Protein AF-0000000066765714 (afdb_homodimer)

Organism: Zea mays (NCBI:txid4577)

Radius of gyration: 19.09 Å; Cα contacts (8 Å, |Δi|>4): 368; chains: 2; bounding box: 40×57×55 Å

pLDDT: mean 88.54, std 12.43, range [40.69, 97.81]

Foldseek 3Di:
DDLLVLLVVLQVCLLVVLVVLLCCCQVPLPDPVNVVVLPDCVNLVVLVVSLVVLVVVLDDVVLCCLQQVDPVRHGDDVSVVVSCVDSSSVSSVSSVLSSVLSVLLSVLSVVCVVQVFDQNVLSVCSSPPNVVSVVVSVVRVVVVVVVVVVD/DDLLVLLVVLQVCLLVVLVVLLCCCQVPLPDPVNVVVLPDCVNLVVLVVSLVVLVVVLDDVVLCCLQQVDPVRHGDDVSVVVSCVDSSSVSSVSSVLSSVLSVLLSVLSVVCVVQVFDQNVLSVCSSPPNVVSVVVSVVRVVVVVVVVVVD

Sequence (302 aa):
MTTSQIASCAFTVGTVAVLPFYTLMVVAPNADITKRTVESSAPYVALGLLYAYLLYLSWTPDTLRAMFASKYWLPELPGIVRMFASEMTVASAWIHLLAVDLFAARQVYHDGLKNNIETRHSVSLCLLFCPVGILAHVVTKVLAGAAGRSHMTTSQIASCAFTVGTVAVLPFYTLMVVAPNADITKRTVESSAPYVALGLLYAYLLYLSWTPDTLRAMFASKYWLPELPGIVRMFASEMTVASAWIHLLAVDLFAARQVYHDGLKNNIETRHSVSLCLLFCPVGILAHVVTKVLAGAAGRSH

Solvent-accessible surface area (backbone atoms only — not comparable to full-atom values): 15599 Å² total; per-residue (Å²): 125,52,68,66,53,51,23,48,50,51,42,50,52,52,58,58,64,52,45,62,58,52,48,32,50,51,76,36,61,82,37,67,68,34,53,55,57,69,67,49,62,58,67,47,45,54,40,17,51,52,27,50,51,35,44,59,72,42,62,40,82,65,48,60,48,41,43,41,63,40,94,78,62,41,71,44,65,72,40,51,39,58,51,28,69,35,61,39,40,40,28,24,50,49,40,40,48,53,39,41,33,49,53,46,31,49,51,49,45,51,50,16,65,77,66,73,42,92,35,43,70,23,41,56,31,16,74,80,42,36,36,52,10,53,37,47,43,51,52,51,51,54,53,52,51,50,56,54,65,73,100,129,53,69,64,52,49,23,49,48,50,39,52,53,52,57,58,64,51,45,62,59,53,48,31,49,50,75,34,62,82,38,68,68,34,52,54,58,69,67,48,63,58,66,47,45,53,42,18,51,52,27,51,50,35,42,59,72,44,63,38,82,65,47,60,48,42,42,41,62,40,96,79,63,41,71,43,65,73,41,51,39,59,51,29,68,36,62,40,42,40,28,24,50,49,42,39,48,54,41,43,30,50,54,46,31,49,52,49,44,50,49,16,65,75,68,74,41,94,34,42,70,24,41,59,31,15,75,80,41,33,35,51,9,53,37,48,41,52,50,51,51,54,51,53,52,50,56,55,66,74,100

Secondary structure (DSSP, 8-state):
--HHHHHHHHHHHHHHHHHHHHHHHHH-TT-HHHHHHHH--HHHHHHHHHHHHHHHHH--HHHHHHHT-STTS---HHHHHHHTTSHHHHHHHHHHHHHHHHHHHHHHHHHHHHHT---HHHHHHHHHHHHHHHHHHHHHHHHHHHHHH--/--HHHHHHHHHHHHHHHHHHHHHHHHH-TT-HHHHHHHH--HHHHHHHHHHHHHHHHH--HHHHHHHT-STTS---HHHHHHHTTSHHHHHHHHHHHHHHHHHHHHHHHHHHHHHT---HHHHHHHHHHHHHHHHHHHHHHHHHHHHHH--

Structure (mmCIF, N/CA/C/O backbone):
data_AF-0000000066765714-model_v1
#
loop_
_entity.id
_entity.type
_entity.pdbx_description
1 polymer 'Protein MAO HUZI 4, chloroplastic'
#
loop_
_atom_site.group_PDB
_atom_site.id
_atom_site.type_symbol
_atom_site.label_atom_id
_atom_site.label_alt_id
_atom_site.label_comp_id
_atom_site.label_asym_id
_atom_site.label_entity_id
_atom_site.label_seq_id
_atom_site.pdbx_PDB_ins_code
_atom_site.Cartn_x
_atom_site.Cartn_y
_atom_site.Cartn_z
_atom_site.occupancy
_atom_site.B_iso_or_equiv
_atom_site.auth_seq_id
_atom_site.auth_comp_id
_atom_site.auth_asym_id
_atom_site.auth_atom_id
_atom_site.pdbx_PDB_model_num
ATOM 1 N N . MET A 1 1 ? 3.111 -26.141 13.906 1 74.06 1 MET A N 1
ATOM 2 C CA . MET A 1 1 ? 2.252 -25.922 12.742 1 74.06 1 MET A CA 1
ATOM 3 C C . MET A 1 1 ? 3.055 -26.016 11.453 1 74.06 1 MET A C 1
ATOM 5 O O . MET A 1 1 ? 4.223 -25.609 11.414 1 74.06 1 MET A O 1
ATOM 9 N N . THR A 1 2 ? 2.467 -26.547 10.508 1 84.56 2 THR A N 1
ATOM 10 C CA . THR A 1 2 ? 3.102 -26.594 9.203 1 84.56 2 THR A CA 1
ATOM 11 C C . THR A 1 2 ? 3.195 -25.203 8.578 1 84.56 2 THR A C 1
ATOM 13 O O . THR A 1 2 ? 2.527 -24.281 9.031 1 84.56 2 THR A O 1
ATOM 16 N N . THR A 1 3 ? 4.07 -25.078 7.688 1 84.44 3 THR A N 1
ATOM 17 C CA . THR A 1 3 ? 4.238 -23.812 6.992 1 84.44 3 THR A CA 1
ATOM 18 C C . THR A 1 3 ? 2.924 -23.359 6.363 1 84.44 3 THR A C 1
ATOM 20 O O . THR A 1 3 ? 2.6 -22.172 6.375 1 84.44 3 THR A O 1
ATOM 23 N N . SER A 1 4 ? 2.201 -24.328 5.922 1 87.69 4 SER A N 1
ATOM 24 C CA . SER A 1 4 ? 0.921 -24.016 5.293 1 87.69 4 SER A CA 1
ATOM 25 C C . SER A 1 4 ? -0.102 -23.547 6.324 1 87.69 4 SER A C 1
ATOM 27 O O . SER A 1 4 ? -0.913 -22.656 6.043 1 87.69 4 SER A O 1
ATOM 29 N N . GLN A 1 5 ? -0.093 -24.109 7.422 1 91.19 5 GLN A N 1
ATOM 30 C CA . GLN A 1 5 ? -1 -23.703 8.492 1 91.19 5 GLN A CA 1
ATOM 31 C C . GLN A 1 5 ? -0.675 -22.297 8.992 1 91.19 5 GLN A C 1
ATOM 33 O O . GLN A 1 5 ? -1.579 -21.516 9.281 1 91.19 5 GLN A O 1
ATOM 38 N N . ILE A 1 6 ? 0.584 -22.047 9.086 1 93.44 6 ILE A N 1
ATOM 39 C CA . ILE A 1 6 ? 1.022 -20.719 9.492 1 93.44 6 ILE A CA 1
ATOM 40 C C . ILE A 1 6 ? 0.546 -19.688 8.469 1 93.44 6 ILE A C 1
ATOM 42 O O . ILE A 1 6 ? 0.009 -18.641 8.844 1 93.44 6 ILE A O 1
ATOM 46 N N . ALA A 1 7 ? 0.714 -20 7.223 1 95.06 7 ALA A N 1
ATOM 47 C CA . ALA A 1 7 ? 0.297 -19.109 6.145 1 95.06 7 ALA A CA 1
ATOM 48 C C . ALA A 1 7 ? -1.205 -18.844 6.203 1 95.06 7 ALA A C 1
ATOM 50 O O . ALA A 1 7 ? -1.641 -17.703 6.133 1 95.06 7 ALA A O 1
ATOM 51 N N . SER A 1 8 ? -1.963 -19.906 6.34 1 94.5 8 SER A N 1
ATOM 52 C CA . SER A 1 8 ? -3.416 -19.781 6.363 1 94.5 8 SER A CA 1
ATOM 53 C C . SER A 1 8 ? -3.887 -18.984 7.574 1 94.5 8 SER A C 1
ATOM 55 O O . SER A 1 8 ? -4.793 -18.156 7.465 1 94.5 8 SER A O 1
ATOM 57 N N . CYS A 1 9 ? -3.344 -19.219 8.703 1 95.31 9 CYS A N 1
ATOM 58 C CA . CYS A 1 9 ? -3.701 -18.5 9.922 1 95.31 9 CYS A CA 1
ATOM 59 C C . CYS A 1 9 ? -3.359 -17.031 9.797 1 95.31 9 CYS A C 1
ATOM 61 O O . CYS A 1 9 ? -4.188 -16.172 10.102 1 95.31 9 CYS A O 1
ATOM 63 N N . ALA A 1 10 ? -2.148 -16.781 9.375 1 95.81 10 ALA A N 1
ATOM 64 C CA . ALA A 1 10 ? -1.719 -15.398 9.203 1 95.81 10 ALA A CA 1
ATOM 65 C C . ALA A 1 10 ? -2.617 -14.664 8.219 1 95.81 10 ALA A C 1
ATOM 67 O O . ALA A 1 10 ? -2.973 -13.5 8.43 1 95.81 10 ALA A O 1
ATOM 68 N N . PHE A 1 11 ? -2.994 -15.359 7.176 1 95.94 11 PHE A N 1
ATOM 69 C CA . PHE A 1 11 ? -3.873 -14.797 6.156 1 95.94 11 PHE A CA 1
ATOM 70 C C . PHE A 1 11 ? -5.223 -14.414 6.754 1 95.94 11 PHE A C 1
ATOM 72 O O . PHE A 1 11 ? -5.688 -13.289 6.574 1 95.94 11 PHE A O 1
ATOM 79 N N . THR A 1 12 ? -5.793 -15.289 7.445 1 94.44 12 THR A N 1
ATOM 80 C CA . THR A 1 12 ? -7.129 -15.078 8 1 94.44 12 THR A CA 1
ATOM 81 C C . THR A 1 12 ? -7.09 -14.047 9.125 1 94.44 12 THR A C 1
ATOM 83 O O . THR A 1 12 ? -7.898 -13.117 9.141 1 94.44 12 THR A O 1
ATOM 86 N N . VAL A 1 13 ? -6.188 -14.188 10.016 1 95.06 13 VAL A N 1
ATOM 87 C CA . VAL A 1 13 ? -6.074 -13.273 11.148 1 95.06 13 VAL A CA 1
ATOM 88 C C . VAL A 1 13 ? -5.758 -11.859 10.648 1 95.06 13 VAL A C 1
ATOM 90 O O . VAL A 1 13 ? -6.336 -10.883 11.117 1 95.06 13 VAL A O 1
ATOM 93 N N . GLY A 1 14 ? -4.805 -11.758 9.688 1 96 14 GLY A N 1
ATOM 94 C CA . GLY A 1 14 ? -4.496 -10.461 9.109 1 96 14 GLY A CA 1
ATOM 95 C C . GLY A 1 14 ? -5.695 -9.797 8.453 1 96 14 GLY A C 1
ATOM 96 O O . GLY A 1 14 ? -5.922 -8.602 8.641 1 96 14 GLY A O 1
ATOM 97 N N . THR A 1 15 ? -6.48 -10.609 7.734 1 94.94 15 THR A N 1
ATOM 98 C CA . THR A 1 15 ? -7.637 -10.086 7.016 1 94.94 15 THR A CA 1
ATOM 99 C C . THR A 1 15 ? -8.695 -9.57 7.988 1 94.94 15 THR A C 1
ATOM 101 O O . THR A 1 15 ? -9.203 -8.461 7.824 1 94.94 15 THR A O 1
ATOM 104 N N . VAL A 1 16 ? -8.938 -10.289 8.977 1 94.25 16 VAL A N 1
ATOM 105 C CA . VAL A 1 16 ? -9.984 -9.938 9.93 1 94.25 16 VAL A CA 1
ATOM 106 C C . VAL A 1 16 ? -9.516 -8.773 10.805 1 94.25 16 VAL A C 1
ATOM 108 O O . VAL A 1 16 ? -10.312 -7.91 11.172 1 94.25 16 VAL A O 1
ATOM 111 N N . ALA A 1 17 ? -8.258 -8.664 11.094 1 95.06 17 ALA A N 1
ATOM 112 C CA . ALA A 1 17 ? -7.695 -7.695 12.031 1 95.06 17 ALA A CA 1
ATOM 113 C C . ALA A 1 17 ? -7.844 -6.273 11.5 1 95.06 17 ALA A C 1
ATOM 115 O O . ALA A 1 17 ? -7.945 -5.32 12.273 1 95.06 17 ALA A O 1
ATOM 116 N N . VAL A 1 18 ? -7.883 -6.086 10.195 1 95.69 18 VAL A N 1
ATOM 117 C CA . VAL A 1 18 ? -7.879 -4.727 9.656 1 95.69 18 VAL A CA 1
ATOM 118 C C . VAL A 1 18 ? -9.312 -4.215 9.547 1 95.69 18 VAL A C 1
ATOM 120 O O . VAL A 1 18 ? -9.539 -3.01 9.398 1 95.69 18 VAL A O 1
ATOM 123 N N . LEU A 1 19 ? -10.305 -5.066 9.625 1 94.94 19 LEU A N 1
ATOM 124 C CA . LEU A 1 19 ? -11.695 -4.719 9.344 1 94.94 19 LEU A CA 1
ATOM 125 C C . LEU A 1 19 ? -12.227 -3.729 10.383 1 94.94 19 LEU A C 1
ATOM 127 O O . LEU A 1 19 ? -12.938 -2.783 10.031 1 94.94 19 LEU A O 1
ATOM 131 N N . PRO A 1 20 ? -11.914 -3.887 11.664 1 95.12 20 PRO A N 1
ATOM 132 C CA . PRO A 1 20 ? -12.414 -2.922 12.648 1 95.12 20 PRO A CA 1
ATOM 133 C C . PRO A 1 20 ? -11.938 -1.497 12.367 1 95.12 20 PRO A C 1
ATOM 135 O O . PRO A 1 20 ? -12.68 -0.54 12.602 1 95.12 20 PRO A O 1
ATOM 138 N N . PHE A 1 21 ? -10.797 -1.306 11.891 1 95.38 21 PHE A N 1
ATOM 139 C CA . PHE A 1 21 ? -10.266 0.019 11.594 1 95.38 21 PHE A CA 1
ATOM 140 C C . PHE A 1 21 ? -11.016 0.657 10.43 1 95.38 21 PHE A C 1
ATOM 142 O O . PHE A 1 21 ? -11.391 1.831 10.492 1 95.38 21 PHE A O 1
ATOM 149 N N . TYR A 1 22 ? -11.234 -0.123 9.406 1 95.88 22 TYR A N 1
ATOM 150 C CA . TYR A 1 22 ? -12.008 0.375 8.273 1 95.88 22 TYR A CA 1
ATOM 151 C C . TYR A 1 22 ? -13.43 0.712 8.688 1 95.88 22 TYR A C 1
ATOM 153 O O . TYR A 1 22 ? -13.984 1.736 8.281 1 95.88 22 TYR A O 1
ATOM 161 N N . THR A 1 23 ? -13.992 -0.194 9.469 1 95.94 23 THR A N 1
ATOM 162 C CA . THR A 1 23 ? -15.367 0.007 9.906 1 95.94 23 THR A CA 1
ATOM 163 C C . THR A 1 23 ? -15.5 1.307 10.695 1 95.94 23 THR A C 1
ATOM 165 O O . THR A 1 23 ? -16.422 2.088 10.469 1 95.94 23 THR A O 1
ATOM 168 N N . LEU A 1 24 ? -14.602 1.587 11.578 1 95.75 24 LEU A N 1
ATOM 169 C CA . LEU A 1 24 ? -14.625 2.812 12.367 1 95.75 24 LEU A CA 1
ATOM 170 C C . LEU A 1 24 ? -14.477 4.039 11.477 1 95.75 24 LEU A C 1
ATOM 172 O O . LEU A 1 24 ? -15.227 5.008 11.617 1 95.75 24 LEU A O 1
ATOM 176 N N . MET A 1 25 ? -13.578 4 10.523 1 96.06 25 MET A N 1
ATOM 177 C CA . MET A 1 25 ? -13.312 5.145 9.656 1 96.06 25 MET A CA 1
ATOM 178 C C . MET A 1 25 ? -14.508 5.426 8.75 1 96.06 25 MET A C 1
ATOM 180 O O . MET A 1 25 ? -14.781 6.582 8.422 1 96.06 25 MET A O 1
ATOM 184 N N . VAL A 1 26 ? -15.211 4.375 8.383 1 95.19 26 VAL A N 1
ATOM 185 C CA . VAL A 1 26 ? -16.312 4.527 7.426 1 95.19 26 VAL A CA 1
ATOM 186 C C . VAL A 1 26 ? -17.594 4.887 8.172 1 95.19 26 VAL A C 1
ATOM 188 O O . VAL A 1 26 ? -18.328 5.789 7.754 1 95.19 26 VAL A O 1
ATOM 191 N N . VAL A 1 27 ? -17.844 4.25 9.312 1 95.19 27 VAL A N 1
ATOM 192 C CA . VAL A 1 27 ? -19.125 4.379 10 1 95.19 27 VAL A CA 1
ATOM 193 C C . VAL A 1 27 ? -19.109 5.594 10.922 1 95.19 27 VAL A C 1
ATOM 195 O O . VAL A 1 27 ? -20.125 6.273 11.094 1 95.19 27 VAL A O 1
ATOM 198 N N . ALA A 1 28 ? -18 5.855 11.57 1 93.12 28 ALA A N 1
ATOM 199 C CA . ALA A 1 28 ? -17.906 6.941 12.539 1 93.12 28 ALA A CA 1
ATOM 200 C C . ALA A 1 28 ? -16.609 7.727 12.367 1 93.12 28 ALA A C 1
ATOM 202 O O . ALA A 1 28 ? -15.773 7.77 13.273 1 93.12 28 ALA A O 1
ATOM 203 N N . PRO A 1 29 ? -16.5 8.438 11.289 1 90.69 29 PRO A N 1
ATOM 204 C CA . PRO A 1 29 ? -15.25 9.125 10.977 1 90.69 29 PRO A CA 1
ATOM 205 C C . PRO A 1 29 ? -14.922 10.242 11.961 1 90.69 29 PRO A C 1
ATOM 207 O O . PRO A 1 29 ? -13.75 10.578 12.148 1 90.69 29 PRO A O 1
ATOM 210 N N . ASN A 1 30 ? -15.961 10.727 12.664 1 92.25 30 ASN A N 1
ATOM 211 C CA . ASN A 1 30 ? -15.695 11.859 13.539 1 92.25 30 ASN A CA 1
ATOM 212 C C . ASN A 1 30 ? -15.711 11.445 15.008 1 92.25 30 ASN A C 1
ATOM 214 O O . ASN A 1 30 ? -15.555 12.289 15.898 1 92.25 30 ASN A O 1
ATOM 218 N N . ALA A 1 31 ? -15.867 10.258 15.227 1 93.62 31 ALA A N 1
ATOM 219 C CA . ALA A 1 31 ? -15.891 9.766 16.609 1 93.62 31 ALA A CA 1
ATOM 220 C C . ALA A 1 31 ? -14.508 9.836 17.234 1 93.62 31 ALA A C 1
ATOM 222 O O . ALA A 1 31 ? -13.5 9.602 16.562 1 93.62 31 ALA A O 1
ATOM 223 N N . ASP A 1 32 ? -14.445 10.078 18.531 1 94.56 32 ASP A N 1
ATOM 224 C CA . ASP A 1 32 ? -13.188 10.172 19.266 1 94.56 32 ASP A CA 1
ATOM 225 C C . ASP A 1 32 ? -12.438 8.852 19.234 1 94.56 32 ASP A C 1
ATOM 227 O O . ASP A 1 32 ? -11.211 8.828 19.109 1 94.56 32 ASP A O 1
ATOM 231 N N . ILE A 1 33 ? -13.18 7.867 19.359 1 93.5 33 ILE A N 1
ATOM 232 C CA . ILE A 1 33 ? -12.555 6.547 19.359 1 93.5 33 ILE A CA 1
ATOM 233 C C . ILE A 1 33 ? -11.859 6.305 18.016 1 93.5 33 ILE A C 1
ATOM 235 O O . ILE A 1 33 ? -10.789 5.699 17.969 1 93.5 33 ILE A O 1
ATOM 239 N N . THR A 1 34 ? -12.43 6.637 16.875 1 93.81 34 THR A N 1
ATOM 240 C CA . THR A 1 34 ? -11.844 6.488 15.555 1 93.81 34 THR A CA 1
ATOM 241 C C . THR A 1 34 ? -10.547 7.293 15.445 1 93.81 34 THR A C 1
ATOM 243 O O . THR A 1 34 ? -9.516 6.762 15.031 1 93.81 34 THR A O 1
ATOM 246 N N . LYS A 1 35 ? -10.578 8.508 15.898 1 92.69 35 LYS A N 1
ATOM 247 C CA . LYS A 1 35 ? -9.406 9.383 15.844 1 92.69 35 LYS A CA 1
ATOM 248 C C . LYS A 1 35 ? -8.258 8.805 16.672 1 92.69 35 LYS A C 1
ATOM 250 O O . LYS A 1 35 ? -7.113 8.789 16.219 1 92.69 35 LYS A O 1
ATOM 255 N N . ARG A 1 36 ? -8.578 8.312 17.781 1 92.44 36 ARG A N 1
ATOM 256 C CA . ARG A 1 36 ? -7.562 7.738 18.656 1 92.44 36 ARG A CA 1
ATOM 257 C C . ARG A 1 36 ? -6.977 6.465 18.047 1 92.44 36 ARG A C 1
ATOM 259 O O . ARG A 1 36 ? -5.758 6.262 18.078 1 92.44 36 ARG A O 1
ATOM 266 N N . THR A 1 37 ? -7.82 5.68 17.516 1 91 37 THR A N 1
ATOM 267 C CA . THR A 1 37 ? -7.398 4.406 16.953 1 91 37 THR A CA 1
ATOM 268 C 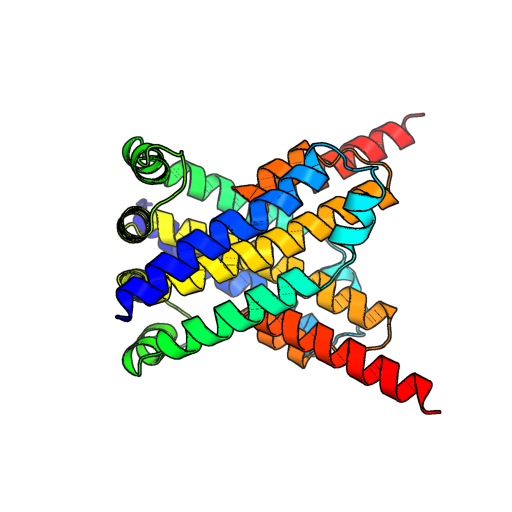C . THR A 1 37 ? -6.547 4.633 15.703 1 91 37 THR A C 1
ATOM 270 O O . THR A 1 37 ? -5.539 3.949 15.5 1 91 37 THR A O 1
ATOM 273 N N . VAL A 1 38 ? -6.938 5.566 14.945 1 90.88 38 VAL A N 1
ATOM 274 C CA . VAL A 1 38 ? -6.258 5.836 13.68 1 90.88 38 VAL A CA 1
ATOM 275 C C . VAL A 1 38 ? -4.926 6.531 13.953 1 90.88 38 VAL A C 1
ATOM 277 O O . VAL A 1 38 ? -3.996 6.434 13.148 1 90.88 38 VAL A O 1
ATOM 280 N N . GLU A 1 39 ? -4.809 7.145 15.086 1 91.06 39 GLU A N 1
ATOM 281 C CA . GLU A 1 39 ? -3.568 7.828 15.445 1 91.06 39 GLU A CA 1
ATOM 282 C C . GLU A 1 39 ? -2.512 6.836 15.922 1 91.06 39 GLU A C 1
ATOM 284 O O . GLU A 1 39 ? -1.313 7.125 15.875 1 91.06 39 GLU A O 1
ATOM 289 N N . SER A 1 40 ? -2.967 5.73 16.297 1 92.5 40 SER A N 1
ATOM 290 C CA . SER A 1 40 ? -2.051 4.73 16.844 1 92.5 40 SER A CA 1
ATOM 291 C C . SER A 1 40 ? -1.229 4.082 15.734 1 92.5 40 SER A C 1
ATOM 293 O O . SER A 1 40 ? -1.744 3.818 14.641 1 92.5 40 SER A O 1
ATOM 295 N N . SER A 1 41 ? 0.061 3.836 15.984 1 93.88 41 SER A N 1
ATOM 296 C CA . SER A 1 41 ? 0.924 3.139 15.039 1 93.88 41 SER A CA 1
ATOM 297 C C . SER A 1 41 ? 0.932 1.636 15.305 1 93.88 41 SER A C 1
ATOM 299 O O . SER A 1 41 ? 1.58 0.877 14.578 1 93.88 41 SER A O 1
ATOM 301 N N . ALA A 1 42 ? 0.174 1.152 16.234 1 92.69 42 ALA A N 1
ATOM 302 C CA . ALA A 1 42 ? 0.194 -0.229 16.703 1 92.69 42 ALA A CA 1
ATOM 303 C C . ALA A 1 42 ? -0.148 -1.201 15.578 1 92.69 42 ALA A C 1
ATOM 305 O O . ALA A 1 42 ? 0.529 -2.217 15.398 1 92.69 42 ALA A O 1
ATOM 306 N N . PRO A 1 43 ? -1.18 -0.89 14.805 1 94.06 43 PRO A N 1
ATOM 307 C CA . PRO A 1 43 ? -1.522 -1.854 13.758 1 94.06 43 PRO A CA 1
ATOM 308 C C . PRO A 1 43 ? -0.408 -2.025 12.727 1 94.06 43 PRO A C 1
ATOM 310 O O . PRO A 1 43 ? -0.18 -3.135 12.234 1 94.06 43 PRO A O 1
ATOM 313 N N . TYR A 1 44 ? 0.327 -1.04 12.406 1 95.25 44 TYR A N 1
ATOM 314 C CA . TYR A 1 44 ? 1.386 -1.087 11.406 1 95.25 44 TYR A CA 1
ATOM 315 C C . TYR A 1 44 ? 2.621 -1.794 11.945 1 95.25 44 TYR A C 1
ATOM 317 O O . TYR A 1 44 ? 3.33 -2.477 11.203 1 95.25 44 TYR A O 1
ATOM 325 N N . VAL A 1 45 ? 2.822 -1.64 13.234 1 94.94 45 VAL A N 1
ATOM 326 C CA . VAL A 1 45 ? 3.912 -2.363 13.883 1 94.94 45 VAL A CA 1
ATOM 327 C C . VAL A 1 45 ? 3.6 -3.857 13.906 1 94.94 45 VAL A C 1
ATOM 329 O O . VAL A 1 45 ? 4.434 -4.68 13.516 1 94.94 45 VAL A O 1
ATOM 332 N N . ALA A 1 46 ? 2.404 -4.152 14.336 1 96.44 46 ALA A N 1
ATOM 333 C CA . ALA A 1 46 ? 1.997 -5.551 14.438 1 96.44 46 ALA A CA 1
ATOM 334 C C . ALA A 1 46 ? 2.006 -6.227 13.07 1 96.44 46 ALA A C 1
ATOM 336 O O . ALA A 1 46 ? 2.58 -7.305 12.906 1 96.44 46 ALA A O 1
ATOM 337 N N . LEU A 1 47 ? 1.393 -5.613 12.109 1 97.25 47 LEU A N 1
ATOM 338 C CA . LEU A 1 47 ? 1.322 -6.168 10.766 1 97.25 47 LEU A CA 1
ATOM 339 C C . LEU A 1 47 ? 2.701 -6.191 10.117 1 97.25 47 LEU A C 1
ATOM 341 O O . LEU A 1 47 ? 3.025 -7.121 9.375 1 97.25 47 LEU A O 1
ATOM 345 N N . GLY A 1 48 ? 3.473 -5.145 10.367 1 97.31 48 GLY A N 1
ATOM 346 C CA . GLY A 1 48 ? 4.836 -5.125 9.859 1 97.31 48 GLY A CA 1
ATOM 347 C C . GLY A 1 48 ? 5.68 -6.273 10.375 1 97.31 48 GLY A C 1
ATOM 348 O O . GLY A 1 48 ? 6.414 -6.906 9.609 1 97.31 48 GLY A O 1
ATOM 349 N N . LEU A 1 49 ? 5.594 -6.559 11.656 1 97.19 49 LEU A N 1
ATOM 350 C CA . LEU A 1 49 ? 6.336 -7.664 12.25 1 97.19 49 LEU A CA 1
ATOM 351 C C . LEU A 1 49 ? 5.863 -9 11.695 1 97.19 49 LEU A C 1
ATOM 353 O O . LEU A 1 49 ? 6.676 -9.883 11.406 1 97.19 49 LEU A O 1
ATOM 357 N N . LEU A 1 50 ? 4.566 -9.125 11.617 1 97.06 50 LEU A N 1
ATOM 358 C CA . LEU A 1 50 ? 4.016 -10.352 11.031 1 97.06 50 LEU A CA 1
ATOM 359 C C . LEU A 1 50 ? 4.508 -10.539 9.602 1 97.06 50 LEU A C 1
ATOM 361 O O . LEU A 1 50 ? 4.902 -11.648 9.227 1 97.06 50 LEU A O 1
ATOM 365 N N . TYR A 1 51 ? 4.457 -9.508 8.805 1 97.25 51 TYR A N 1
ATOM 366 C CA . TYR A 1 51 ? 4.945 -9.547 7.434 1 97.25 51 TYR A CA 1
ATOM 367 C C . TYR A 1 51 ? 6.418 -9.953 7.395 1 97.25 51 TYR A C 1
ATOM 369 O O . TYR A 1 51 ? 6.809 -10.812 6.605 1 97.25 51 TYR A O 1
ATOM 377 N N . ALA A 1 52 ? 7.215 -9.305 8.258 1 96 52 ALA A N 1
ATOM 378 C CA . ALA A 1 52 ? 8.641 -9.617 8.297 1 96 52 ALA A CA 1
ATOM 379 C C . ALA A 1 52 ? 8.875 -11.086 8.625 1 96 52 ALA A C 1
ATOM 381 O O . ALA A 1 52 ? 9.742 -11.734 8.031 1 96 52 ALA A O 1
ATOM 382 N N . TYR A 1 53 ? 8.117 -11.555 9.5 1 95.81 53 TYR A N 1
ATOM 383 C CA . TYR A 1 53 ? 8.219 -12.961 9.891 1 95.81 53 TYR A CA 1
ATOM 384 C C . TYR A 1 53 ? 7.871 -13.875 8.719 1 95.81 53 TYR A C 1
ATOM 386 O O . TYR A 1 53 ? 8.602 -14.82 8.422 1 95.81 53 TYR A O 1
ATOM 394 N N . LEU A 1 54 ? 6.75 -13.633 8.078 1 95.12 54 LEU A N 1
ATOM 395 C CA . LEU A 1 54 ? 6.324 -14.461 6.953 1 95.12 54 LEU A CA 1
ATOM 396 C C . LEU A 1 54 ? 7.312 -14.352 5.797 1 95.12 54 LEU A C 1
ATOM 398 O O . LEU A 1 54 ? 7.566 -15.328 5.098 1 95.12 54 LEU A O 1
ATOM 402 N N . LEU A 1 55 ? 7.777 -13.172 5.609 1 92.12 55 LEU A N 1
ATOM 403 C CA . LEU A 1 55 ? 8.781 -12.953 4.574 1 92.12 55 LEU A CA 1
ATOM 404 C C . LEU A 1 55 ? 10.023 -13.805 4.832 1 92.12 55 LEU A C 1
ATOM 406 O O . LEU A 1 55 ? 10.562 -14.414 3.908 1 92.12 55 LEU A O 1
ATOM 410 N N . TYR A 1 56 ? 10.414 -13.781 6.016 1 90.75 56 TYR A N 1
ATOM 411 C CA . TYR A 1 56 ? 11.555 -14.594 6.402 1 90.75 56 TYR A CA 1
ATOM 412 C C . TYR A 1 56 ? 11.305 -16.062 6.098 1 90.75 56 TYR A C 1
ATOM 414 O O . TYR A 1 56 ? 12.195 -16.766 5.598 1 90.75 56 TYR A O 1
ATOM 422 N N . LEU A 1 57 ? 10.141 -16.562 6.32 1 90.25 57 LEU A N 1
ATOM 423 C CA . LEU A 1 57 ? 9.789 -17.953 6.098 1 90.25 57 LEU A CA 1
ATOM 424 C C . LEU A 1 57 ? 9.664 -18.25 4.609 1 90.25 57 LEU A C 1
ATOM 426 O O . LEU A 1 57 ? 9.766 -19.406 4.191 1 90.25 57 LEU A O 1
ATOM 430 N N . SER A 1 58 ? 9.289 -17.203 3.816 1 85.69 58 SER A N 1
ATOM 431 C CA . SER A 1 58 ? 9.031 -17.391 2.391 1 85.69 58 SER A CA 1
ATOM 432 C C . SER A 1 58 ? 10.336 -17.438 1.595 1 85.69 58 SER A C 1
ATOM 434 O O . SER A 1 58 ? 10.367 -17.969 0.483 1 85.69 58 SER A O 1
ATOM 436 N N . TRP A 1 59 ? 11.383 -16.766 2.051 1 76.75 59 TRP A N 1
ATOM 437 C CA . TRP A 1 59 ? 12.617 -16.641 1.286 1 76.75 59 TRP A CA 1
ATOM 438 C C . TRP A 1 59 ? 13.398 -17.938 1.293 1 76.75 59 TRP A C 1
ATOM 440 O O . TRP A 1 59 ? 13.781 -18.438 2.355 1 76.75 59 TRP A O 1
ATOM 450 N N . THR A 1 60 ? 13.109 -18.531 0.215 1 67.19 60 THR A N 1
ATOM 451 C CA . THR A 1 60 ? 13.961 -19.688 -0.085 1 67.19 60 THR A CA 1
ATOM 452 C C . THR A 1 60 ? 15.031 -19.312 -1.102 1 67.19 60 THR A C 1
ATOM 454 O O . THR A 1 60 ? 14.891 -18.344 -1.835 1 67.19 60 THR A O 1
ATOM 457 N N . PRO A 1 61 ? 16.234 -19.812 -0.925 1 59.84 61 PRO A N 1
ATOM 458 C CA . PRO A 1 61 ? 17.281 -19.516 -1.899 1 59.84 61 PRO A CA 1
ATOM 459 C C . PRO A 1 61 ? 16.766 -19.453 -3.334 1 59.84 61 PRO A C 1
ATOM 461 O O . PRO A 1 61 ? 17.203 -18.625 -4.121 1 59.84 61 PRO A O 1
ATOM 464 N N . ASP A 1 62 ? 15.914 -20.062 -3.664 1 57.91 62 ASP A N 1
ATOM 465 C CA . ASP A 1 62 ? 15.375 -20.141 -5.02 1 57.91 62 ASP A CA 1
ATOM 466 C C . ASP A 1 62 ? 14.5 -18.922 -5.328 1 57.91 62 ASP A C 1
ATOM 468 O O . ASP A 1 62 ? 14.453 -18.469 -6.469 1 57.91 62 ASP A O 1
ATOM 472 N N . THR A 1 63 ? 13.977 -18.344 -4.344 1 58.75 63 THR A N 1
ATOM 473 C CA . THR A 1 63 ? 13.055 -17.234 -4.523 1 58.75 63 THR A CA 1
ATOM 474 C C . THR A 1 63 ? 13.812 -15.961 -4.887 1 58.75 63 THR A C 1
ATOM 476 O O . THR A 1 63 ? 13.391 -15.219 -5.777 1 58.75 63 THR A O 1
ATOM 479 N N . LEU A 1 64 ? 14.867 -15.781 -4.207 1 57.28 64 LEU A N 1
ATOM 480 C CA . LEU A 1 64 ? 15.664 -14.594 -4.48 1 57.28 64 LEU A CA 1
ATOM 481 C C . LEU A 1 64 ? 16.234 -14.633 -5.898 1 57.28 64 LEU A C 1
ATOM 483 O O . LEU A 1 64 ? 16.234 -13.617 -6.598 1 57.28 64 LEU A O 1
ATOM 487 N N . ARG A 1 65 ? 16.594 -15.781 -6.219 1 55.19 65 ARG A N 1
ATOM 488 C CA . ARG A 1 65 ? 17.125 -15.961 -7.562 1 55.19 65 ARG A CA 1
ATOM 489 C C . ARG A 1 65 ? 16.062 -15.75 -8.617 1 55.19 65 ARG A C 1
ATOM 491 O O . ARG A 1 65 ? 16.328 -15.164 -9.672 1 55.19 65 ARG A O 1
ATOM 498 N N . ALA A 1 66 ? 15 -16.141 -8.344 1 56.22 66 ALA A N 1
ATOM 499 C CA . ALA A 1 66 ? 13.891 -16.062 -9.289 1 56.22 66 ALA A CA 1
ATOM 500 C C . ALA A 1 66 ? 13.422 -14.609 -9.461 1 56.22 66 ALA A C 1
ATOM 502 O O . ALA A 1 66 ? 13.062 -14.195 -10.562 1 56.22 66 ALA A O 1
ATOM 503 N N . MET A 1 67 ? 13.469 -13.914 -8.414 1 55.81 67 MET A N 1
ATOM 504 C CA . MET A 1 67 ? 12.992 -12.539 -8.422 1 55.81 67 MET A CA 1
ATOM 505 C C . MET A 1 67 ? 13.922 -11.648 -9.234 1 55.81 67 MET A C 1
ATOM 507 O O . MET A 1 67 ? 13.469 -10.734 -9.93 1 55.81 67 MET A O 1
ATOM 511 N N . PHE A 1 68 ? 15.273 -11.938 -9.188 1 58 68 PHE A N 1
ATOM 512 C CA . PHE A 1 68 ? 16.25 -11.062 -9.836 1 58 68 PHE A CA 1
ATOM 513 C C . PHE A 1 68 ? 17 -11.805 -10.93 1 58 68 PHE A C 1
ATOM 515 O O . PHE A 1 68 ? 18.172 -11.539 -11.172 1 58 68 PHE A O 1
ATOM 522 N N . ALA A 1 69 ? 16.344 -12.664 -11.461 1 52.88 69 ALA A N 1
ATOM 523 C CA . ALA A 1 69 ? 17.016 -13.508 -12.445 1 52.88 69 ALA A CA 1
ATOM 524 C C . ALA A 1 69 ? 17.328 -12.719 -13.711 1 52.88 69 ALA A C 1
ATOM 526 O O . ALA A 1 69 ? 18.188 -13.117 -14.508 1 52.88 69 ALA A O 1
ATOM 527 N N . SER A 1 70 ? 16.719 -11.531 -13.789 1 55.97 70 SER A N 1
ATOM 528 C CA . SER A 1 70 ? 16.953 -10.812 -15.031 1 55.97 70 SER A CA 1
ATOM 529 C C . SER A 1 70 ? 18.281 -10.062 -14.992 1 55.97 70 SER A C 1
ATOM 531 O O . SER A 1 70 ? 18.812 -9.781 -13.914 1 55.97 70 SER A O 1
ATOM 533 N N . LYS A 1 71 ? 18.875 -9.922 -16.156 1 55.84 71 LYS A N 1
ATOM 534 C CA . LYS A 1 71 ? 20.141 -9.234 -16.391 1 55.84 71 LYS A CA 1
ATOM 535 C C . LYS A 1 71 ? 20.141 -7.852 -15.742 1 55.84 71 LYS A C 1
ATOM 537 O O . LYS A 1 71 ? 21.172 -7.387 -15.273 1 55.84 71 LYS A O 1
ATOM 542 N N . TYR A 1 72 ? 19.016 -7.227 -15.609 1 59.28 72 TYR A N 1
ATOM 543 C CA . TYR A 1 72 ? 18.953 -5.855 -15.117 1 59.28 72 TYR A CA 1
ATOM 544 C C . TYR A 1 72 ? 18.484 -5.82 -13.664 1 59.28 72 TYR A C 1
ATOM 546 O O . TYR A 1 72 ? 18.156 -4.754 -13.141 1 59.28 72 TYR A O 1
ATOM 554 N N . TRP A 1 73 ? 18.406 -6.887 -13.094 1 66.88 73 TRP A N 1
ATOM 555 C CA . TRP A 1 73 ? 18.047 -7 -11.68 1 66.88 73 TRP A CA 1
ATOM 556 C C . TRP A 1 73 ? 16.609 -6.527 -11.445 1 66.88 73 TRP A C 1
ATOM 558 O O . TRP A 1 73 ? 16.344 -5.805 -10.484 1 66.88 73 TRP A O 1
ATOM 568 N N . LEU A 1 74 ? 15.898 -6.539 -12.547 1 74.38 74 LEU A N 1
ATOM 569 C CA . LEU A 1 74 ? 14.477 -6.207 -12.438 1 74.38 74 LEU A CA 1
ATOM 570 C C . LEU A 1 74 ? 13.633 -7.473 -12.398 1 74.38 74 LEU A C 1
ATOM 572 O O . LEU A 1 74 ? 13.953 -8.461 -13.062 1 74.38 74 LEU A O 1
ATOM 576 N N . PRO A 1 75 ? 12.641 -7.363 -11.586 1 81.75 75 PRO A N 1
ATOM 577 C CA . PRO A 1 75 ? 11.75 -8.531 -11.57 1 81.75 75 PRO A CA 1
ATOM 578 C C . PRO A 1 75 ? 11.055 -8.766 -12.906 1 81.75 75 PRO A C 1
ATOM 580 O O . PRO A 1 75 ? 10.766 -7.809 -13.633 1 81.75 75 PRO A O 1
ATOM 583 N N . GLU A 1 76 ? 10.852 -10.055 -13.242 1 87.12 76 GLU A N 1
ATOM 584 C CA . GLU A 1 76 ? 10.094 -10.445 -14.43 1 87.12 76 GLU A CA 1
ATOM 585 C C . GLU A 1 76 ? 8.758 -11.078 -14.047 1 87.12 76 GLU A C 1
ATOM 587 O O . GLU A 1 76 ? 8.664 -11.805 -13.055 1 87.12 76 GLU A O 1
ATOM 592 N N . LEU A 1 77 ? 7.812 -10.852 -14.977 1 91.19 77 LEU A N 1
ATOM 593 C CA . LEU A 1 77 ? 6.441 -11.266 -14.695 1 91.19 77 LEU A CA 1
ATOM 594 C C . LEU A 1 77 ? 6.348 -12.773 -14.539 1 91.19 77 LEU A C 1
ATOM 596 O O . LEU A 1 77 ? 5.785 -13.273 -13.555 1 91.19 77 LEU A O 1
ATOM 600 N N . PRO A 1 78 ? 6.941 -13.648 -15.438 1 89 78 PRO A N 1
ATOM 601 C CA . PRO A 1 78 ? 6.832 -15.102 -15.25 1 89 78 PRO A CA 1
ATOM 602 C C . PRO A 1 78 ? 7.469 -15.578 -13.945 1 89 78 PRO A C 1
ATOM 604 O O . PRO A 1 78 ? 6.969 -16.516 -13.328 1 89 78 PRO A O 1
ATOM 607 N N . GLY A 1 79 ? 8.531 -14.953 -13.57 1 87.12 79 GLY A N 1
ATOM 608 C CA . GLY A 1 79 ? 9.164 -15.289 -12.305 1 87.12 79 GLY A CA 1
ATOM 609 C C . GLY A 1 79 ? 8.289 -14.984 -11.102 1 87.12 79 GLY A C 1
ATOM 610 O O . GLY A 1 79 ? 8.227 -15.766 -10.156 1 87.12 79 GLY A O 1
ATOM 611 N N . ILE A 1 80 ? 7.621 -13.852 -11.125 1 90.44 80 ILE A N 1
ATOM 612 C CA . ILE A 1 80 ? 6.738 -13.453 -10.039 1 90.44 80 ILE A CA 1
ATOM 613 C C . ILE A 1 80 ? 5.535 -14.391 -9.969 1 90.44 80 ILE A C 1
ATOM 615 O O . ILE A 1 80 ? 5.098 -14.781 -8.883 1 90.44 80 ILE A O 1
ATOM 619 N N . VAL A 1 81 ? 5.035 -14.758 -11.086 1 91.5 81 VAL A N 1
ATOM 620 C CA . VAL A 1 81 ? 3.91 -15.688 -11.141 1 91.5 81 VAL A CA 1
ATOM 621 C C . VAL A 1 81 ? 4.301 -17 -10.484 1 91.5 81 VAL A C 1
ATOM 623 O O . VAL A 1 81 ? 3.535 -17.562 -9.695 1 91.5 81 VAL A O 1
ATOM 626 N N . ARG A 1 82 ? 5.449 -17.5 -10.75 1 89.31 82 ARG A N 1
ATOM 627 C CA . ARG A 1 82 ? 5.926 -18.75 -10.164 1 89.31 82 ARG A CA 1
ATOM 628 C C . ARG A 1 82 ? 6.07 -18.625 -8.656 1 89.31 82 ARG A C 1
ATOM 630 O O . ARG A 1 82 ? 5.762 -19.562 -7.914 1 89.31 82 ARG A O 1
ATOM 637 N N . MET A 1 83 ? 6.551 -17.469 -8.242 1 88.06 83 MET A N 1
ATOM 638 C CA . MET A 1 83 ? 6.715 -17.234 -6.812 1 88.06 83 MET A CA 1
ATOM 639 C C . MET A 1 83 ? 5.371 -17.297 -6.094 1 88.06 83 MET A C 1
ATOM 641 O O . MET A 1 83 ? 5.289 -17.766 -4.961 1 88.06 83 MET A O 1
ATOM 645 N N . PHE A 1 84 ? 4.355 -16.906 -6.75 1 90.88 84 PHE A N 1
ATOM 646 C CA . PHE A 1 84 ? 3.043 -16.812 -6.125 1 90.88 84 PHE A CA 1
ATOM 647 C C . PHE A 1 84 ? 2.336 -18.156 -6.145 1 90.88 84 PHE A C 1
ATOM 649 O O . PHE A 1 84 ? 1.186 -18.266 -5.715 1 90.88 84 PHE A O 1
ATOM 656 N N . ALA A 1 85 ? 3.047 -19.141 -6.562 1 89.69 85 ALA A N 1
ATOM 657 C CA . ALA A 1 85 ? 2.525 -20.5 -6.441 1 89.69 85 ALA A CA 1
ATOM 658 C C . ALA A 1 85 ? 2.65 -21 -5.008 1 89.69 85 ALA A C 1
ATOM 660 O O . ALA A 1 85 ? 1.973 -21.969 -4.621 1 89.69 85 ALA A O 1
ATOM 661 N N . SER A 1 86 ? 3.465 -20.391 -4.234 1 90.88 86 SER A N 1
ATOM 662 C CA . SER A 1 86 ? 3.666 -20.75 -2.832 1 90.88 86 SER A CA 1
ATOM 663 C C . SER A 1 86 ? 2.648 -20.062 -1.934 1 90.88 86 SER A C 1
ATOM 665 O O . SER A 1 86 ? 2.512 -18.828 -1.972 1 90.88 86 SER A O 1
ATOM 667 N N . GLU A 1 87 ? 2.062 -20.875 -1.08 1 93.31 87 GLU A N 1
ATOM 668 C CA . GLU A 1 87 ? 1.097 -20.312 -0.139 1 93.31 87 GLU A CA 1
ATOM 669 C C . GLU A 1 87 ? 1.757 -19.312 0.802 1 93.31 87 GLU A C 1
ATOM 671 O O . GLU A 1 87 ? 1.148 -18.297 1.172 1 93.31 87 GLU A O 1
ATOM 676 N N . MET A 1 88 ? 2.926 -19.656 1.156 1 93.5 88 MET A N 1
ATOM 677 C CA . MET A 1 88 ? 3.639 -18.766 2.078 1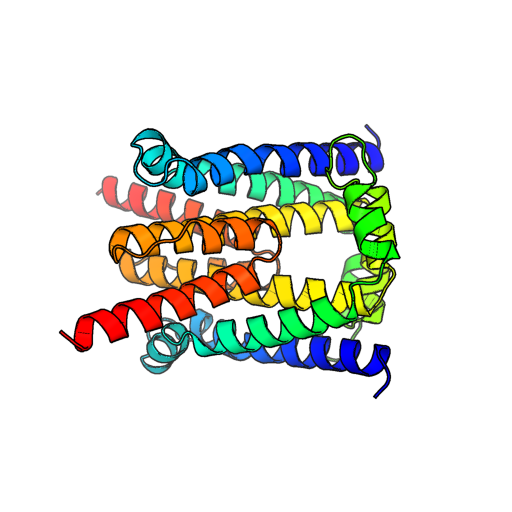 93.5 88 MET A CA 1
ATOM 678 C C . MET A 1 88 ? 3.928 -17.422 1.427 1 93.5 88 MET A C 1
ATOM 680 O O . MET A 1 88 ? 3.781 -16.375 2.062 1 93.5 88 MET A O 1
ATOM 684 N N . THR A 1 89 ? 4.316 -17.406 0.227 1 93.06 89 THR A N 1
ATOM 685 C CA . THR A 1 89 ? 4.59 -16.172 -0.509 1 93.06 89 THR A CA 1
ATOM 686 C C . THR A 1 89 ? 3.316 -15.352 -0.671 1 93.06 89 THR A C 1
ATOM 688 O O . THR A 1 89 ? 3.328 -14.133 -0.455 1 93.06 89 THR A O 1
ATOM 691 N N . VAL A 1 90 ? 2.264 -16.031 -0.959 1 94.12 90 VAL A N 1
ATOM 692 C CA . VAL A 1 90 ? 0.991 -15.336 -1.146 1 94.12 90 VAL A CA 1
ATOM 693 C C . VAL A 1 90 ? 0.524 -14.742 0.181 1 94.12 90 VAL A C 1
ATOM 695 O O . VAL A 1 90 ? 0.061 -13.602 0.23 1 94.12 90 VAL A O 1
ATOM 698 N N . ALA A 1 91 ? 0.673 -15.539 1.206 1 95.75 91 ALA A N 1
ATOM 699 C CA . ALA A 1 91 ? 0.28 -15.031 2.518 1 95.75 91 ALA A CA 1
ATOM 700 C C . ALA A 1 91 ? 1.088 -13.797 2.891 1 95.75 91 ALA A C 1
ATOM 702 O O . ALA A 1 91 ? 0.537 -12.82 3.406 1 95.75 91 ALA A O 1
ATOM 703 N N . SER A 1 92 ? 2.379 -13.836 2.682 1 95.19 92 SER A N 1
ATOM 704 C CA . SER A 1 92 ? 3.229 -12.688 2.969 1 95.19 92 SER A CA 1
ATOM 705 C C . SER A 1 92 ? 2.826 -11.477 2.131 1 95.19 92 SER A C 1
ATOM 707 O O . SER A 1 92 ? 2.76 -10.359 2.639 1 95.19 92 SER A O 1
ATOM 709 N N . ALA A 1 93 ? 2.555 -11.656 0.895 1 94.31 93 ALA A N 1
ATOM 710 C CA . ALA A 1 93 ? 2.121 -10.578 0.009 1 94.31 93 ALA A CA 1
ATOM 711 C C . ALA A 1 93 ? 0.78 -10 0.461 1 94.31 93 ALA A C 1
ATOM 713 O O . ALA A 1 93 ? 0.555 -8.789 0.375 1 94.31 93 ALA A O 1
ATOM 714 N N . TRP A 1 94 ? -0.072 -10.906 0.857 1 95.5 94 TRP A N 1
ATOM 715 C CA . TRP A 1 94 ? -1.386 -10.492 1.342 1 95.5 94 TRP A CA 1
ATOM 716 C C . TRP A 1 94 ? -1.257 -9.602 2.572 1 95.5 94 TRP A C 1
ATOM 718 O O . TRP A 1 94 ? -1.914 -8.562 2.664 1 95.5 94 TRP A O 1
ATOM 728 N N . ILE A 1 95 ? -0.461 -9.945 3.465 1 97.06 95 ILE A N 1
ATOM 729 C CA . ILE A 1 95 ? -0.247 -9.141 4.668 1 97.06 95 ILE A CA 1
ATOM 730 C C . ILE A 1 95 ? 0.399 -7.812 4.293 1 97.06 95 ILE A C 1
ATOM 732 O O . ILE A 1 95 ? 0.074 -6.773 4.871 1 97.06 95 ILE A O 1
ATOM 736 N N . HIS A 1 96 ? 1.354 -7.898 3.393 1 96.81 96 HIS A N 1
ATOM 737 C CA . HIS A 1 96 ? 1.938 -6.672 2.861 1 96.81 96 HIS A CA 1
ATOM 738 C C . HIS A 1 96 ? 0.858 -5.719 2.359 1 96.81 96 HIS A C 1
ATOM 740 O O . HIS A 1 96 ? 0.844 -4.539 2.725 1 96.81 96 HIS A O 1
ATOM 746 N N . LEU A 1 97 ? -0.044 -6.211 1.544 1 96.5 97 LEU A N 1
ATOM 747 C CA . LEU A 1 97 ? -1.125 -5.418 0.97 1 96.5 97 LEU A CA 1
ATOM 748 C C . LEU A 1 97 ? -2.006 -4.828 2.066 1 96.5 97 LEU A C 1
ATOM 750 O O . LEU A 1 97 ? -2.342 -3.641 2.027 1 96.5 97 LEU A O 1
ATOM 754 N N . LEU A 1 98 ? -2.377 -5.656 2.992 1 97 98 LEU A N 1
ATOM 755 C CA . LEU A 1 98 ? -3.268 -5.215 4.059 1 97 98 LEU A CA 1
ATOM 756 C C . LEU A 1 98 ? -2.627 -4.094 4.871 1 97 98 LEU A C 1
ATOM 758 O O . LEU A 1 98 ? -3.285 -3.102 5.191 1 97 98 LEU A O 1
ATOM 762 N N . ALA A 1 99 ? -1.348 -4.27 5.184 1 97.38 99 ALA A N 1
ATOM 763 C CA . ALA A 1 99 ? -0.631 -3.293 6 1 97.38 99 ALA A CA 1
ATOM 764 C C . ALA A 1 99 ? -0.53 -1.948 5.285 1 97.38 99 ALA A C 1
ATOM 766 O O . ALA A 1 99 ? -0.862 -0.908 5.859 1 97.38 99 ALA A O 1
ATOM 767 N N . VAL A 1 100 ? -0.174 -2.016 4.062 1 97.56 100 VAL A N 1
ATOM 768 C CA . VAL A 1 100 ? 0.088 -0.775 3.338 1 97.56 100 VAL A CA 1
ATOM 769 C C . VAL A 1 100 ? -1.232 -0.134 2.916 1 97.56 100 VAL A C 1
ATOM 771 O O . VAL A 1 100 ? -1.354 1.093 2.891 1 97.56 100 VAL A O 1
ATOM 774 N N . ASP A 1 101 ? -2.188 -0.959 2.562 1 97.81 101 ASP A N 1
ATOM 775 C CA . ASP A 1 101 ? -3.504 -0.42 2.232 1 97.81 101 ASP A CA 1
ATOM 776 C C . ASP A 1 101 ? -4.113 0.312 3.426 1 97.81 101 ASP A C 1
ATOM 778 O O . ASP A 1 101 ? -4.703 1.384 3.27 1 97.81 101 ASP A O 1
ATOM 782 N N . LEU A 1 102 ? -4 -0.296 4.543 1 97.38 102 LEU A N 1
ATOM 783 C CA . LEU A 1 102 ? -4.523 0.35 5.742 1 97.38 102 LEU A CA 1
ATOM 784 C C . LEU A 1 102 ? -3.797 1.665 6.008 1 97.38 102 LEU A C 1
ATOM 786 O O . LEU A 1 102 ? -4.422 2.658 6.387 1 97.38 102 LEU A O 1
ATOM 790 N N . PHE A 1 103 ? -2.525 1.66 5.867 1 97.5 103 PHE A N 1
ATOM 791 C CA . PHE A 1 103 ? -1.724 2.865 6.031 1 97.5 103 PHE A CA 1
ATOM 792 C C . PHE A 1 103 ? -2.188 3.959 5.078 1 97.5 103 PHE A C 1
ATOM 794 O O . PHE A 1 103 ? -2.316 5.121 5.469 1 97.5 103 PHE A O 1
ATOM 801 N N . ALA A 1 104 ? -2.434 3.566 3.863 1 96.56 104 ALA A N 1
ATOM 802 C CA . ALA A 1 104 ? -2.918 4.516 2.863 1 96.56 104 ALA A CA 1
ATOM 803 C C . ALA A 1 104 ? -4.309 5.031 3.225 1 96.56 104 ALA A C 1
ATOM 805 O O . ALA A 1 104 ? -4.578 6.23 3.119 1 96.56 104 ALA A O 1
ATOM 806 N N . ALA A 1 105 ? -5.164 4.145 3.607 1 97.25 105 ALA A N 1
ATOM 807 C CA . ALA A 1 105 ? -6.516 4.527 4.004 1 97.25 105 ALA A CA 1
ATOM 808 C C . ALA A 1 105 ? -6.488 5.52 5.164 1 97.25 105 ALA A C 1
ATOM 810 O O . ALA A 1 105 ? -7.285 6.461 5.199 1 97.25 105 ALA A O 1
ATOM 811 N N . ARG A 1 106 ? -5.629 5.254 6.043 1 96.44 106 ARG A N 1
ATOM 812 C CA . ARG A 1 106 ? -5.461 6.172 7.16 1 96.44 106 ARG A CA 1
ATOM 813 C C . ARG A 1 106 ? -5.082 7.566 6.672 1 96.44 106 ARG A C 1
ATOM 815 O O . ARG A 1 106 ? -5.605 8.57 7.168 1 96.44 106 ARG A O 1
ATOM 822 N N . GLN A 1 107 ? -4.145 7.66 5.797 1 94.69 107 GLN A N 1
ATOM 823 C CA . GLN A 1 107 ? -3.717 8.953 5.262 1 94.69 107 GLN A CA 1
ATOM 824 C C . GLN A 1 107 ? -4.863 9.664 4.555 1 94.69 107 GLN A C 1
ATOM 826 O O . GLN A 1 107 ? -5.012 10.883 4.668 1 94.69 107 GLN A O 1
ATOM 831 N N . VAL A 1 108 ? -5.621 8.891 3.789 1 95.5 108 VAL A N 1
ATOM 832 C CA . VAL A 1 108 ? -6.789 9.438 3.109 1 95.5 108 VAL A CA 1
ATOM 833 C C . VAL A 1 108 ? -7.777 9.977 4.141 1 95.5 108 VAL A C 1
ATOM 835 O O . VAL A 1 108 ? -8.305 11.078 3.986 1 95.5 108 VAL A O 1
ATOM 838 N N . TYR A 1 109 ? -7.949 9.211 5.156 1 96.44 109 TYR A N 1
ATOM 839 C CA . TYR A 1 109 ? -8.844 9.586 6.242 1 96.44 109 TYR A CA 1
ATOM 840 C C . TYR A 1 109 ? -8.383 10.891 6.895 1 96.44 109 TYR A C 1
ATOM 842 O O . TYR A 1 109 ? -9.18 11.812 7.074 1 96.44 109 TYR A O 1
ATOM 850 N N . HIS A 1 110 ? -7.113 11 7.211 1 94.38 110 HIS A N 1
ATOM 851 C CA . HIS A 1 110 ? -6.566 12.195 7.848 1 94.38 110 HIS A CA 1
ATOM 852 C C . HIS A 1 110 ? -6.672 13.406 6.926 1 94.38 110 HIS A C 1
ATOM 854 O O . HIS A 1 110 ? -6.965 14.516 7.383 1 94.38 110 HIS A O 1
ATOM 860 N N . ASP A 1 111 ? -6.41 13.164 5.723 1 92.69 111 ASP A N 1
ATOM 861 C CA . ASP A 1 111 ? -6.527 14.25 4.754 1 92.69 111 ASP A CA 1
ATOM 862 C C . ASP A 1 111 ? -7.961 14.758 4.672 1 92.69 111 ASP A C 1
ATOM 864 O O . ASP A 1 111 ? -8.195 15.961 4.543 1 92.69 111 ASP A O 1
ATOM 868 N N . GLY A 1 112 ? -8.852 13.836 4.703 1 92.56 112 GLY A N 1
ATOM 869 C CA . GLY A 1 112 ? -10.258 14.227 4.707 1 92.56 112 GLY A CA 1
ATOM 870 C C . GLY A 1 112 ? -10.641 15.047 5.926 1 92.56 112 GLY A C 1
ATOM 871 O O . GLY A 1 112 ? -11.367 16.031 5.809 1 92.56 112 GLY A O 1
ATOM 872 N N . LEU A 1 113 ? -10.156 14.633 7.047 1 90.81 113 LEU A N 1
ATOM 873 C CA . LEU A 1 113 ? -10.43 15.375 8.273 1 90.81 113 LEU A CA 1
ATOM 874 C C . LEU A 1 113 ? -9.82 16.766 8.211 1 90.81 113 LEU A C 1
ATOM 876 O O . LEU A 1 113 ? -10.477 17.75 8.578 1 90.81 113 LEU A O 1
ATOM 880 N N . LYS 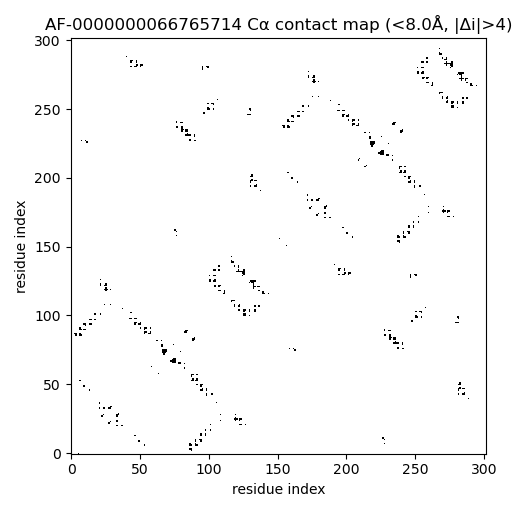A 1 114 ? -8.641 16.859 7.727 1 90.5 114 LYS A N 1
ATOM 881 C CA . LYS A 1 114 ? -7.914 18.109 7.664 1 90.5 114 LYS A CA 1
ATOM 882 C C . LYS A 1 114 ? -8.57 19.078 6.688 1 90.5 114 LYS A C 1
ATOM 884 O O . LYS A 1 114 ? -8.633 20.297 6.941 1 90.5 114 LYS A O 1
ATOM 889 N N . ASN A 1 115 ? -9.125 18.578 5.605 1 92 115 ASN A N 1
ATOM 890 C CA . ASN A 1 115 ? -9.633 19.438 4.539 1 92 115 ASN A CA 1
ATOM 891 C C . ASN A 1 115 ? -11.164 19.438 4.508 1 92 115 ASN A C 1
ATOM 893 O O . ASN A 1 115 ? -11.766 20.031 3.609 1 92 115 ASN A O 1
ATOM 897 N N . ASN A 1 116 ? -11.773 18.75 5.402 1 91.12 116 ASN A N 1
ATOM 898 C CA . ASN A 1 116 ? -13.227 18.641 5.504 1 91.12 116 ASN A CA 1
ATOM 899 C C . ASN A 1 116 ? -13.836 18.062 4.238 1 91.12 116 ASN A C 1
ATOM 901 O O . ASN A 1 116 ? -14.773 18.625 3.674 1 91.12 116 ASN A O 1
ATOM 905 N N . ILE A 1 117 ? -13.234 17.062 3.77 1 91.5 117 ILE A N 1
ATOM 906 C CA . ILE A 1 117 ? -13.68 16.328 2.588 1 91.5 117 ILE A CA 1
ATOM 907 C C . ILE A 1 117 ? -14.203 14.953 2.998 1 91.5 117 ILE A C 1
ATOM 909 O O . ILE A 1 117 ? -13.633 14.305 3.881 1 91.5 117 ILE A O 1
ATOM 913 N N . GLU A 1 118 ? -15.359 14.586 2.404 1 90.19 118 GLU A N 1
ATOM 914 C CA . GLU A 1 118 ? -15.914 13.258 2.658 1 90.19 118 GLU A CA 1
ATOM 915 C C . GLU A 1 118 ? -14.953 12.164 2.199 1 90.19 118 GLU A C 1
ATOM 917 O O . GLU A 1 118 ? -14.414 12.227 1.092 1 90.19 118 GLU A O 1
ATOM 922 N N . THR A 1 119 ? -14.68 11.172 3.049 1 92.75 119 THR A N 1
ATOM 923 C CA . THR A 1 119 ? -13.68 10.164 2.719 1 92.75 119 THR A CA 1
ATOM 924 C C . THR A 1 119 ? -14.273 8.766 2.826 1 92.75 119 THR A C 1
ATOM 926 O O . THR A 1 119 ? -13.586 7.777 2.545 1 92.75 119 THR A O 1
ATOM 929 N N . ARG A 1 120 ? -15.531 8.539 3.193 1 94.38 120 ARG A N 1
ATOM 930 C CA . ARG A 1 120 ? -16.109 7.219 3.434 1 94.38 120 ARG A CA 1
ATOM 931 C C . ARG A 1 120 ? -16.016 6.348 2.186 1 94.38 120 ARG A C 1
ATOM 933 O O . ARG A 1 120 ? -15.633 5.18 2.266 1 94.38 120 ARG A O 1
ATOM 940 N N . HIS A 1 121 ? -16.438 6.914 1.111 1 94.5 121 HIS A N 1
ATOM 941 C CA . HIS A 1 121 ? -16.391 6.137 -0.122 1 94.5 121 HIS A CA 1
ATOM 942 C C . HIS A 1 121 ? -14.961 5.809 -0.528 1 94.5 121 HIS A C 1
ATOM 944 O O . HIS A 1 121 ? -14.688 4.711 -1.015 1 94.5 121 HIS A O 1
ATOM 950 N N . SER A 1 122 ? -13.992 6.766 -0.332 1 96.06 122 SER A N 1
ATOM 951 C CA . SER A 1 122 ? -12.586 6.543 -0.673 1 96.06 122 SER A CA 1
ATOM 952 C C . SER A 1 122 ? -11.961 5.48 0.223 1 96.06 122 SER A C 1
ATOM 954 O O . SER A 1 122 ? -11.258 4.594 -0.258 1 96.06 122 SER A O 1
ATOM 956 N N . VAL A 1 123 ? -12.273 5.535 1.501 1 96.5 123 VAL A N 1
ATOM 957 C CA . VAL A 1 123 ? -11.734 4.574 2.459 1 96.5 123 VAL A CA 1
ATOM 958 C C . VAL A 1 123 ? -12.289 3.182 2.162 1 96.5 123 VAL A C 1
ATOM 960 O O . VAL A 1 123 ? -11.555 2.191 2.219 1 96.5 123 VAL A O 1
ATOM 963 N N . SER A 1 124 ? -13.57 3.105 1.834 1 96 124 SER A N 1
ATOM 964 C CA . SER A 1 124 ? -14.18 1.828 1.471 1 96 124 SER A CA 1
ATOM 965 C C . SER A 1 124 ? -13.5 1.229 0.241 1 96 124 SER A C 1
ATOM 967 O O . SER A 1 124 ? -13.266 0.021 0.186 1 96 124 SER A O 1
ATOM 969 N N . LEU A 1 125 ? -13.211 2.07 -0.644 1 95.56 125 LEU A N 1
ATOM 970 C CA . LEU A 1 125 ? -12.562 1.611 -1.867 1 95.56 125 LEU A CA 1
ATOM 971 C C . LEU A 1 125 ? -11.125 1.193 -1.595 1 95.56 125 LEU A C 1
ATOM 973 O O . LEU A 1 125 ? -10.594 0.312 -2.271 1 95.56 125 LEU A O 1
ATOM 977 N N . CYS A 1 126 ? -10.484 1.789 -0.604 1 94.94 126 CYS A N 1
ATOM 978 C CA . CYS A 1 126 ? -9.117 1.424 -0.244 1 94.94 126 CYS A CA 1
ATOM 979 C C . CYS A 1 126 ? -9.062 0.015 0.333 1 94.94 126 CYS A C 1
ATOM 981 O O . CYS A 1 126 ? -8.039 -0.667 0.222 1 94.94 126 CYS A O 1
ATOM 983 N N . LEU A 1 127 ? -10.148 -0.413 0.911 1 90.88 127 LEU A N 1
ATOM 984 C CA . LEU A 1 127 ? -10.203 -1.749 1.494 1 90.88 127 LEU A CA 1
ATOM 985 C C . LEU A 1 127 ? -10.016 -2.818 0.423 1 90.88 127 LEU A C 1
ATOM 987 O O . LEU A 1 127 ? -9.32 -3.811 0.644 1 90.88 127 LEU A O 1
ATOM 991 N N . LEU A 1 128 ? -10.531 -2.59 -0.774 1 81.19 128 LEU A N 1
ATOM 992 C CA . LEU A 1 128 ? -10.523 -3.619 -1.81 1 81.19 128 LEU A CA 1
ATOM 993 C C . LEU A 1 128 ? -9.555 -3.258 -2.926 1 81.19 128 LEU A C 1
ATOM 995 O O . LEU A 1 128 ? -8.844 -4.125 -3.441 1 81.19 128 LEU A O 1
ATOM 999 N N . PHE A 1 129 ? -9.633 -2.035 -3.338 1 92.69 129 PHE A N 1
ATOM 1000 C CA . PHE A 1 129 ? -8.898 -1.496 -4.477 1 92.69 129 PHE A CA 1
ATOM 1001 C C . PHE A 1 129 ? -8.242 -0.168 -4.117 1 92.69 129 PHE A C 1
ATOM 1003 O O . PHE A 1 129 ? -8.594 0.874 -4.676 1 92.69 129 PHE A O 1
ATOM 1010 N N . CYS A 1 130 ? -7.199 -0.3 -3.393 1 95.94 130 CYS A N 1
ATOM 1011 C CA . CYS A 1 130 ? -6.652 0.867 -2.711 1 95.94 130 CYS A CA 1
ATOM 1012 C C . CYS A 1 130 ? -6.207 1.925 -3.713 1 95.94 130 CYS A C 1
ATOM 1014 O O . CYS A 1 130 ? -6.449 3.117 -3.514 1 95.94 130 CYS A O 1
ATOM 1016 N N . PRO A 1 131 ? -5.594 1.583 -4.77 1 97.38 131 PRO A N 1
ATOM 1017 C CA . PRO A 1 131 ? -5.246 2.629 -5.734 1 97.38 131 PRO A CA 1
ATOM 1018 C C . PRO A 1 131 ? -6.469 3.371 -6.266 1 97.38 131 PRO A C 1
ATOM 1020 O O . PRO A 1 131 ? -6.406 4.582 -6.496 1 97.38 131 PRO A O 1
ATOM 1023 N N . VAL A 1 132 ? -7.508 2.67 -6.453 1 95.88 132 VAL A N 1
ATOM 1024 C CA . VAL A 1 132 ? -8.75 3.299 -6.902 1 95.88 132 VAL A CA 1
ATOM 1025 C C . VAL A 1 132 ? -9.305 4.188 -5.793 1 95.88 132 VAL A C 1
ATOM 1027 O O . VAL A 1 132 ? -9.898 5.234 -6.066 1 95.88 132 VAL A O 1
ATOM 1030 N N . GLY A 1 133 ? -9.18 3.754 -4.578 1 97.25 133 GLY A N 1
ATOM 1031 C CA . GLY A 1 133 ? -9.578 4.586 -3.455 1 97.25 133 GLY A CA 1
ATOM 1032 C C . GLY A 1 133 ? -8.812 5.895 -3.379 1 97.25 133 GLY A C 1
ATOM 1033 O O . GLY A 1 133 ? -9.398 6.949 -3.129 1 97.25 133 GLY A O 1
ATOM 1034 N N . ILE A 1 134 ? -7.547 5.793 -3.588 1 96.62 134 ILE A N 1
ATOM 1035 C CA . ILE A 1 134 ? -6.707 6.984 -3.59 1 96.62 134 ILE A CA 1
ATOM 1036 C C . ILE A 1 134 ? -7.129 7.91 -4.73 1 96.62 134 ILE A C 1
ATOM 1038 O O . ILE A 1 134 ? -7.254 9.125 -4.539 1 96.62 134 ILE A O 1
ATOM 1042 N N . LEU A 1 135 ? -7.355 7.289 -5.848 1 95.5 135 LEU A N 1
ATOM 1043 C CA . LEU A 1 135 ? -7.812 8.055 -7 1 95.5 135 LEU A CA 1
ATOM 1044 C C . LEU A 1 135 ? -9.133 8.758 -6.699 1 95.5 135 LEU A C 1
ATOM 1046 O O . LEU A 1 135 ? -9.297 9.945 -7.008 1 95.5 135 LEU A O 1
ATOM 1050 N N . ALA A 1 136 ? -10.039 8.078 -6.172 1 95.31 136 ALA A N 1
ATOM 1051 C CA . ALA A 1 136 ? -11.336 8.641 -5.805 1 95.31 136 ALA A CA 1
ATOM 1052 C C . ALA A 1 136 ? -11.172 9.812 -4.844 1 95.31 136 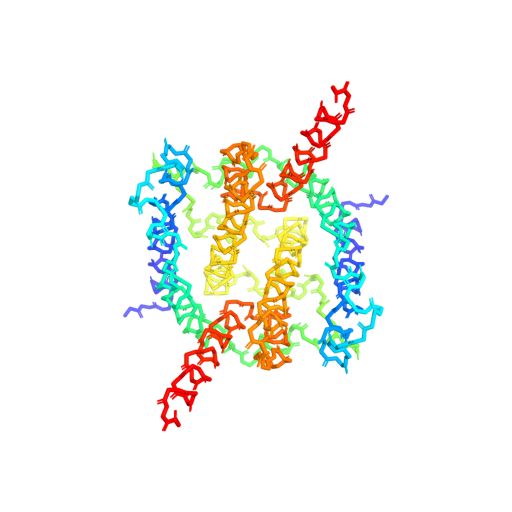ALA A C 1
ATOM 1054 O O . ALA A 1 136 ? -11.867 10.82 -4.957 1 95.31 136 ALA A O 1
ATOM 1055 N N . HIS A 1 137 ? -10.297 9.672 -3.922 1 95.75 137 HIS A N 1
ATOM 1056 C CA 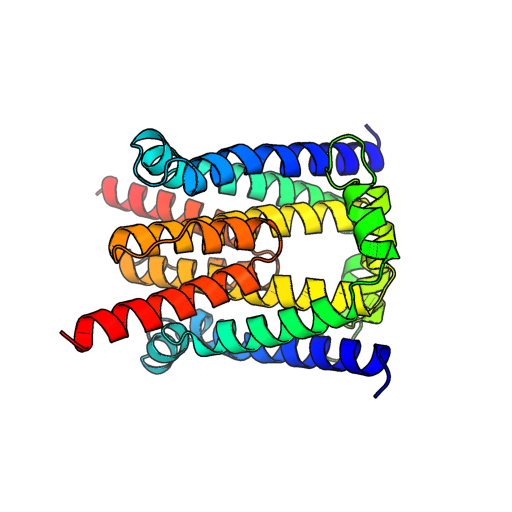. HIS A 1 137 ? -10.047 10.734 -2.957 1 95.75 137 HIS A CA 1
ATOM 1057 C C . HIS A 1 137 ? -9.508 11.984 -3.645 1 95.75 137 HIS A C 1
ATOM 1059 O O . HIS A 1 137 ? -9.938 13.102 -3.342 1 95.75 137 HIS A O 1
ATOM 1065 N N . VAL A 1 138 ? -8.594 11.789 -4.574 1 93.19 138 VAL A N 1
ATOM 1066 C CA . VAL A 1 138 ? -8.016 12.914 -5.312 1 93.19 138 VAL A CA 1
ATOM 1067 C C . VAL A 1 138 ? -9.109 13.633 -6.098 1 93.19 138 VAL A C 1
ATOM 1069 O O . VAL A 1 138 ? -9.188 14.867 -6.082 1 93.19 138 VAL A O 1
ATOM 1072 N N . VAL A 1 139 ? -9.906 12.875 -6.73 1 93.19 139 VAL A N 1
ATOM 1073 C CA . VAL A 1 139 ? -10.992 13.445 -7.52 1 93.19 139 VAL A CA 1
ATOM 1074 C C . VAL A 1 139 ? -11.945 14.211 -6.609 1 93.19 139 VAL A C 1
ATOM 1076 O O . VAL A 1 139 ? -12.352 15.328 -6.926 1 93.19 139 VAL A O 1
ATOM 1079 N N . THR A 1 140 ? -12.297 13.633 -5.508 1 93.56 140 THR A N 1
ATOM 1080 C CA . THR A 1 140 ? -13.188 14.281 -4.551 1 93.56 140 THR A CA 1
ATOM 1081 C C . THR A 1 140 ? -12.586 15.594 -4.047 1 93.56 140 THR A C 1
ATOM 1083 O O . THR A 1 140 ? -13.289 16.594 -3.902 1 93.56 140 THR A O 1
ATOM 1086 N N . LYS A 1 141 ? -11.328 15.547 -3.781 1 92.75 141 LYS A N 1
ATOM 1087 C CA . LYS A 1 141 ? -10.641 16.734 -3.291 1 92.75 141 LYS A CA 1
ATOM 1088 C C . LYS A 1 141 ? -10.641 17.844 -4.34 1 92.75 141 LYS A C 1
ATOM 1090 O O . LYS A 1 141 ? -10.883 19.016 -4.016 1 92.75 141 LYS A O 1
ATOM 1095 N N . VAL A 1 142 ? -10.391 17.5 -5.574 1 89.75 142 VAL A N 1
ATOM 1096 C CA . VAL A 1 142 ? -10.367 18.469 -6.664 1 89.75 142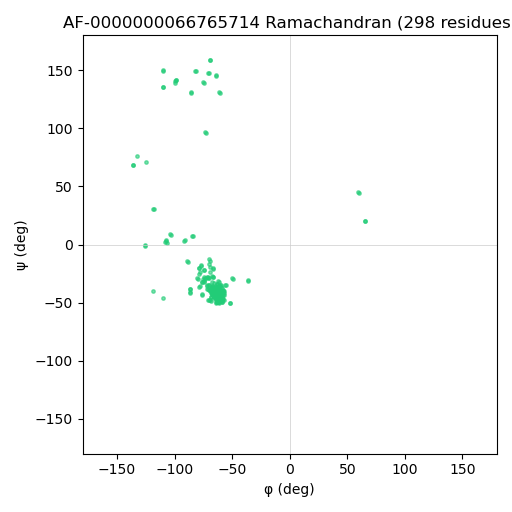 VAL A CA 1
ATOM 1097 C C . VAL A 1 142 ? -11.758 19.062 -6.859 1 89.75 142 VAL A C 1
ATOM 1099 O O . VAL A 1 142 ? -11.906 20.281 -7.016 1 89.75 142 VAL A O 1
ATOM 1102 N N . LEU A 1 143 ? -12.742 18.25 -6.789 1 90.31 143 LEU A N 1
ATOM 1103 C CA . LEU A 1 143 ? -14.117 18.703 -6.977 1 90.31 143 LEU A CA 1
ATOM 1104 C C . LEU A 1 143 ? -14.57 19.578 -5.816 1 90.31 143 LEU A C 1
ATOM 1106 O O . LEU A 1 143 ? -15.289 20.562 -6.016 1 90.31 143 LEU A O 1
ATOM 1110 N N . ALA A 1 144 ? -14.211 19.266 -4.66 1 87.44 144 ALA A N 1
ATOM 1111 C CA . ALA A 1 144 ? -14.555 20.047 -3.477 1 87.44 144 ALA A CA 1
ATOM 1112 C C . ALA A 1 144 ? -13.852 21.391 -3.49 1 87.44 144 ALA A C 1
ATOM 1114 O O . ALA A 1 144 ? -14.414 22.406 -3.043 1 87.44 144 ALA A O 1
ATOM 1115 N N . GLY A 1 145 ? -12.602 21.375 -3.879 1 83.25 145 GLY A N 1
ATOM 1116 C CA . GLY A 1 145 ? -11.898 22.641 -4 1 83.25 145 GLY A CA 1
ATOM 1117 C C . GLY A 1 145 ? -12.469 23.531 -5.09 1 83.25 145 GLY A C 1
ATOM 1118 O O . GLY A 1 145 ? -12.492 24.75 -4.949 1 83.25 145 GLY A O 1
ATOM 1119 N N . ALA A 1 146 ? -12.867 22.984 -6.141 1 75.94 146 ALA A N 1
ATOM 1120 C CA . ALA A 1 146 ? -13.484 23.734 -7.23 1 75.94 146 ALA A CA 1
ATOM 1121 C C . ALA A 1 146 ? -14.82 24.328 -6.801 1 75.94 146 ALA A C 1
ATOM 1123 O O . ALA A 1 146 ? -15.164 25.453 -7.176 1 75.94 146 ALA A O 1
ATOM 1124 N N . ALA A 1 147 ? -15.461 23.578 -6.145 1 72.19 147 ALA A N 1
ATOM 1125 C CA . ALA A 1 147 ? -16.766 24.031 -5.668 1 72.19 147 ALA A CA 1
ATOM 1126 C C . ALA A 1 147 ? -16.609 25.172 -4.668 1 72.19 147 ALA A C 1
ATOM 1128 O O . ALA A 1 147 ? -17.469 26.062 -4.594 1 72.19 147 ALA A O 1
ATOM 1129 N N . GLY A 1 148 ? -15.602 25 -3.932 1 63.12 148 GLY A N 1
ATOM 1130 C CA . GLY A 1 148 ? -15.359 26.078 -2.986 1 63.12 148 GLY A CA 1
ATOM 1131 C C . GLY A 1 148 ? -14.867 27.359 -3.648 1 63.12 148 GLY A C 1
ATOM 1132 O O . GLY A 1 148 ? -15.055 28.453 -3.111 1 63.12 148 GLY A O 1
ATOM 1133 N N . ARG A 1 149 ? -14.188 27.281 -4.793 1 61.72 149 ARG A N 1
ATOM 1134 C CA . ARG A 1 149 ? -13.742 28.469 -5.512 1 61.72 149 ARG A CA 1
ATOM 1135 C C . ARG A 1 149 ? -14.914 29.141 -6.23 1 61.72 149 ARG A C 1
ATOM 1137 O O . ARG A 1 149 ? -14.82 30.297 -6.625 1 61.72 149 ARG A O 1
ATOM 1144 N N . SER A 1 150 ? -15.875 28.391 -6.609 1 52.09 150 SER A N 1
ATOM 1145 C CA . SER A 1 150 ? -17 29 -7.32 1 52.09 150 SER A CA 1
ATOM 1146 C C . SER A 1 150 ? -17.828 29.875 -6.387 1 52.09 150 SER A C 1
ATOM 1148 O O . SER A 1 150 ? -18.703 30.609 -6.844 1 52.09 150 SER A O 1
ATOM 1150 N N . HIS A 1 151 ? -17.734 29.781 -5.117 1 40.72 151 HIS A N 1
ATOM 1151 C CA . HIS A 1 151 ? -18.484 30.766 -4.324 1 40.72 151 HIS A CA 1
ATOM 1152 C C . HIS A 1 151 ? -17.578 31.922 -3.902 1 40.72 151 HIS A C 1
ATOM 1154 O O . HIS A 1 151 ? -16.406 31.719 -3.57 1 40.72 151 HIS A O 1
ATOM 1160 N N . MET B 1 1 ? -2.49 -6.371 -29.016 1 74 1 MET B N 1
ATOM 1161 C CA . MET B 1 1 ? -1.638 -7.098 -28.078 1 74 1 MET B CA 1
ATOM 1162 C C . MET B 1 1 ? -2.439 -8.148 -27.328 1 74 1 MET B C 1
ATOM 1164 O O . MET B 1 1 ? -3.613 -7.934 -27.016 1 74 1 MET B O 1
ATOM 1168 N N . THR B 1 2 ? -1.848 -9.211 -27.109 1 84.5 2 THR B N 1
ATOM 1169 C CA . THR B 1 2 ? -2.48 -10.25 -26.297 1 84.5 2 THR B CA 1
ATOM 1170 C C . THR B 1 2 ? -2.584 -9.82 -24.844 1 84.5 2 THR B C 1
ATOM 1172 O O . THR B 1 2 ? -1.933 -8.859 -24.422 1 84.5 2 THR B O 1
ATOM 1175 N N . THR B 1 3 ? -3.443 -10.422 -24.172 1 84.38 3 THR B N 1
ATOM 1176 C CA . THR B 1 3 ? -3.625 -10.133 -22.75 1 84.38 3 THR B CA 1
ATOM 1177 C C . THR B 1 3 ? -2.312 -10.312 -22 1 84.38 3 THR B C 1
ATOM 1179 O O . THR B 1 3 ? -1.999 -9.531 -21.094 1 84.38 3 THR B O 1
ATOM 1182 N N . SER B 1 4 ? -1.573 -11.258 -22.438 1 87.62 4 SER B N 1
ATOM 1183 C CA . SER B 1 4 ? -0.293 -11.523 -21.797 1 87.62 4 SER B CA 1
ATOM 1184 C C . SER B 1 4 ? 0.718 -10.422 -22.094 1 87.62 4 SER B C 1
ATOM 1186 O O . SER B 1 4 ? 1.521 -10.055 -21.234 1 87.62 4 SER B O 1
ATOM 1188 N N . GLN B 1 5 ? 0.712 -9.945 -23.234 1 91.12 5 GLN B N 1
ATOM 1189 C CA . GLN B 1 5 ? 1.607 -8.859 -23.625 1 91.12 5 GLN B CA 1
ATOM 1190 C C . GLN B 1 5 ? 1.264 -7.574 -22.875 1 91.12 5 GLN B C 1
ATOM 1192 O O . GLN B 1 5 ? 2.156 -6.832 -22.453 1 91.12 5 GLN B O 1
ATOM 1197 N N . ILE B 1 6 ? 0.001 -7.352 -22.75 1 93.31 6 ILE B N 1
ATOM 1198 C CA . ILE B 1 6 ? -0.456 -6.188 -21.984 1 93.31 6 ILE B CA 1
ATOM 1199 C C . ILE B 1 6 ? 0.014 -6.289 -20.547 1 93.31 6 ILE B C 1
ATOM 1201 O O . ILE B 1 6 ? 0.538 -5.324 -19.984 1 93.31 6 ILE B O 1
ATOM 1205 N N . ALA B 1 7 ? -0.141 -7.449 -19.984 1 95 7 ALA B N 1
ATOM 1206 C CA . ALA B 1 7 ? 0.271 -7.691 -18.609 1 95 7 ALA B CA 1
ATOM 1207 C C . ALA B 1 7 ? 1.768 -7.457 -18.422 1 95 7 ALA B C 1
ATOM 1209 O O . ALA B 1 7 ? 2.189 -6.758 -17.5 1 95 7 ALA B O 1
ATOM 1210 N N . SER B 1 8 ? 2.537 -8.031 -19.312 1 94.44 8 SER B N 1
ATOM 1211 C CA . SER B 1 8 ? 3.99 -7.914 -19.234 1 94.44 8 SER B CA 1
ATOM 1212 C C . SER B 1 8 ? 4.445 -6.469 -19.406 1 94.44 8 SER B C 1
ATOM 1214 O O . SER B 1 8 ? 5.34 -6.004 -18.703 1 94.44 8 SER B O 1
ATOM 1216 N N . CYS B 1 9 ? 3.9 -5.773 -20.328 1 95.19 9 CYS B N 1
ATOM 1217 C CA . CYS B 1 9 ? 4.242 -4.375 -20.562 1 95.19 9 CYS B CA 1
ATOM 1218 C C . CYS B 1 9 ? 3.881 -3.512 -19.359 1 95.19 9 CYS B C 1
ATOM 1220 O O . CYS B 1 9 ? 4.695 -2.709 -18.891 1 95.19 9 CYS B O 1
ATOM 1222 N N . ALA B 1 10 ? 2.672 -3.691 -18.922 1 95.75 10 ALA B N 1
ATOM 1223 C CA . ALA B 1 10 ? 2.225 -2.93 -17.75 1 95.75 10 ALA B CA 1
ATOM 1224 C C . ALA B 1 10 ? 3.117 -3.193 -16.547 1 95.75 10 ALA B C 1
ATOM 1226 O O . ALA B 1 10 ? 3.457 -2.271 -15.805 1 95.75 10 ALA B O 1
ATOM 1227 N N . PHE B 1 11 ? 3.504 -4.43 -16.391 1 95.94 11 PHE B N 1
ATOM 1228 C CA . PHE B 1 11 ? 4.379 -4.828 -15.297 1 95.94 11 PHE B CA 1
ATOM 1229 C C . PHE B 1 11 ? 5.719 -4.109 -15.383 1 95.94 11 PHE B C 1
ATOM 1231 O O . PHE B 1 11 ? 6.172 -3.506 -14.406 1 95.94 11 PHE B O 1
ATOM 1238 N N . THR B 1 12 ? 6.305 -4.141 -16.5 1 94.5 12 THR B N 1
ATOM 1239 C CA . THR B 1 12 ? 7.633 -3.566 -16.688 1 94.5 12 THR B CA 1
ATOM 1240 C C . THR B 1 12 ? 7.574 -2.043 -16.625 1 94.5 12 THR B C 1
ATOM 1242 O O . THR B 1 12 ? 8.375 -1.415 -15.93 1 94.5 12 THR B O 1
ATOM 1245 N N . VAL B 1 13 ? 6.664 -1.459 -17.312 1 95.06 13 VAL B N 1
ATOM 1246 C CA . VAL B 1 13 ? 6.531 -0.007 -17.359 1 95.06 13 VAL B CA 1
ATOM 1247 C C . VAL B 1 13 ? 6.199 0.521 -15.961 1 95.06 13 VAL B C 1
ATOM 1249 O O . VAL B 1 13 ? 6.766 1.524 -15.523 1 95.06 13 VAL B O 1
ATOM 1252 N N . GLY B 1 14 ? 5.254 -0.152 -15.266 1 95.88 14 GLY B N 1
ATOM 1253 C CA . GLY B 1 14 ? 4.934 0.241 -13.906 1 95.88 14 GLY B CA 1
ATOM 1254 C C . GLY B 1 14 ? 6.129 0.189 -12.969 1 95.88 14 GLY B C 1
ATOM 1255 O O . GLY B 1 14 ? 6.344 1.108 -12.18 1 95.88 14 GLY B O 1
ATOM 1256 N N . THR B 1 15 ? 6.918 -0.873 -13.109 1 94.81 15 THR B N 1
ATOM 1257 C CA . THR B 1 15 ? 8.078 -1.071 -12.234 1 94.81 15 THR B CA 1
ATOM 1258 C C . THR B 1 15 ? 9.117 0.016 -12.469 1 94.81 15 THR B C 1
ATOM 1260 O O . THR B 1 15 ? 9.625 0.617 -11.516 1 94.81 15 THR B O 1
ATOM 1263 N N . VAL B 1 16 ? 9.367 0.309 -13.656 1 94.19 16 VAL B N 1
ATOM 1264 C CA . VAL B 1 16 ? 10.406 1.275 -14 1 94.19 16 VAL B CA 1
ATOM 1265 C C . VAL B 1 16 ? 9.922 2.689 -13.695 1 94.19 16 VAL B C 1
ATOM 1267 O O . VAL B 1 16 ? 10.703 3.545 -13.273 1 94.19 16 VAL B O 1
ATOM 1270 N N . ALA B 1 17 ? 8.648 2.961 -13.812 1 95 17 ALA B N 1
ATOM 1271 C CA . ALA B 1 17 ? 8.07 4.297 -13.68 1 95 17 ALA B CA 1
ATOM 1272 C C . ALA B 1 17 ? 8.203 4.816 -12.258 1 95 17 ALA B C 1
ATOM 1274 O O . ALA B 1 17 ? 8.281 6.027 -12.031 1 95 17 ALA B O 1
ATOM 1275 N N . VAL B 1 18 ? 8.25 3.947 -11.258 1 95.5 18 VAL B N 1
ATOM 1276 C CA . VAL B 1 18 ? 8.234 4.422 -9.883 1 95.5 18 VAL B CA 1
ATOM 1277 C C . VAL B 1 18 ? 9.656 4.684 -9.406 1 95.5 18 VAL B C 1
ATOM 1279 O O . VAL B 1 18 ? 9.867 5.355 -8.391 1 95.5 18 VAL B O 1
ATOM 1282 N N . LEU B 1 19 ? 10.656 4.207 -10.102 1 94.81 19 LEU B N 1
ATOM 1283 C CA . LEU B 1 19 ? 12.047 4.234 -9.641 1 94.81 19 LEU B CA 1
ATOM 1284 C C . LEU B 1 19 ? 12.555 5.668 -9.555 1 94.81 19 LEU B C 1
ATOM 1286 O O . LEU B 1 19 ? 13.258 6.023 -8.602 1 94.81 19 LEU B O 1
ATOM 1290 N N . PRO B 1 20 ? 12.242 6.543 -10.5 1 95.06 20 PRO B N 1
ATOM 1291 C CA . PRO B 1 20 ? 12.727 7.922 -10.398 1 95.06 20 PRO B CA 1
ATOM 1292 C C . PRO B 1 20 ? 12.234 8.625 -9.141 1 95.06 20 PRO B C 1
ATOM 1294 O O . PRO B 1 20 ? 12.961 9.438 -8.555 1 95.06 20 PRO B O 1
ATOM 1297 N N . PHE B 1 21 ? 11.086 8.367 -8.695 1 95.31 21 PHE B N 1
ATOM 1298 C CA . PHE B 1 21 ? 10.539 8.992 -7.492 1 95.31 21 PHE B CA 1
ATOM 1299 C C . PHE B 1 21 ? 11.289 8.531 -6.25 1 95.31 21 PHE B C 1
ATOM 1301 O O . PHE B 1 21 ? 11.641 9.344 -5.395 1 95.31 21 PHE B O 1
ATOM 1308 N N . TYR B 1 22 ? 11.516 7.246 -6.172 1 95.75 22 TYR B N 1
ATOM 1309 C CA . TYR B 1 22 ? 12.289 6.715 -5.055 1 95.75 22 TYR B CA 1
ATOM 1310 C C . TYR B 1 22 ? 13.711 7.27 -5.059 1 95.75 22 TYR B C 1
ATOM 1312 O O . TYR B 1 22 ? 14.242 7.625 -4.008 1 95.75 22 TYR B O 1
ATOM 1320 N N . THR B 1 23 ? 14.281 7.281 -6.258 1 95.81 23 THR B N 1
ATOM 1321 C CA . THR B 1 23 ? 15.648 7.766 -6.387 1 95.81 23 THR B CA 1
ATOM 1322 C C . THR B 1 23 ? 15.758 9.211 -5.91 1 95.81 23 THR B C 1
ATOM 1324 O O . THR B 1 23 ? 16.672 9.555 -5.16 1 95.81 23 THR B O 1
ATOM 1327 N N . LEU B 1 24 ? 14.859 10.047 -6.266 1 95.69 24 LEU B N 1
ATOM 1328 C CA . LEU B 1 24 ? 14.859 11.445 -5.844 1 95.69 24 LEU B CA 1
ATOM 1329 C C . LEU B 1 24 ? 14.711 11.555 -4.332 1 95.69 24 LEU B C 1
ATOM 1331 O O . LEU B 1 24 ? 15.445 12.297 -3.682 1 95.69 24 LEU B O 1
ATOM 1335 N N . MET B 1 25 ? 13.805 10.805 -3.754 1 96 25 MET B N 1
ATOM 1336 C CA . MET B 1 25 ? 13.531 10.875 -2.32 1 96 25 MET B CA 1
ATOM 1337 C C . MET B 1 25 ? 14.734 10.391 -1.516 1 96 25 MET B C 1
ATOM 1339 O O . MET B 1 25 ? 15 10.898 -0.423 1 96 25 MET B O 1
ATOM 1343 N N . VAL B 1 26 ? 15.453 9.43 -2.072 1 95.06 26 VAL B N 1
ATOM 1344 C CA . VAL B 1 26 ? 16.547 8.82 -1.333 1 95.06 26 VAL B CA 1
ATOM 1345 C C . VAL B 1 26 ? 17.828 9.633 -1.533 1 95.06 26 VAL B C 1
ATOM 1347 O O . VAL B 1 26 ? 18.547 9.914 -0.574 1 95.06 26 VAL B O 1
ATOM 1350 N N . VAL B 1 27 ? 18.094 10.109 -2.754 1 95.06 27 VAL B N 1
ATOM 1351 C CA . VAL B 1 27 ? 19.359 10.727 -3.094 1 95.06 27 VAL B CA 1
ATOM 1352 C C . VAL B 1 27 ? 19.312 12.219 -2.76 1 95.06 27 VAL B C 1
ATOM 1354 O O . VAL B 1 27 ? 20.328 12.805 -2.352 1 95.06 27 VAL B O 1
ATOM 1357 N N . ALA B 1 28 ? 18.188 12.859 -2.988 1 93.06 28 ALA B N 1
ATOM 1358 C CA . ALA B 1 28 ? 18.078 14.305 -2.783 1 93.06 28 ALA B CA 1
ATOM 1359 C C . ALA B 1 28 ? 16.781 14.664 -2.076 1 93.06 28 ALA B C 1
ATOM 1361 O O . ALA B 1 28 ? 15.938 15.375 -2.633 1 93.06 28 ALA B O 1
ATOM 1362 N N . PRO B 1 29 ? 16.672 14.297 -0.839 1 90.56 29 PRO B N 1
ATOM 1363 C CA . PRO B 1 29 ? 15.406 14.484 -0.119 1 90.56 29 PRO B CA 1
ATOM 1364 C C . PRO B 1 29 ? 15.062 15.961 0.089 1 90.56 29 PRO B C 1
ATOM 1366 O O . PRO B 1 29 ? 13.883 16.312 0.226 1 90.56 29 PRO B O 1
ATOM 1369 N N . ASN B 1 30 ? 16.078 16.828 0.004 1 92.19 30 ASN B N 1
ATOM 1370 C CA . ASN B 1 30 ? 15.797 18.219 0.301 1 92.19 30 ASN B CA 1
ATOM 1371 C C . ASN B 1 30 ? 15.805 19.078 -0.964 1 92.19 30 ASN B C 1
ATOM 1373 O O . ASN B 1 30 ? 15.641 20.297 -0.896 1 92.19 30 ASN B O 1
ATOM 1377 N N . ALA B 1 31 ? 15.984 18.469 -2.014 1 93.56 31 ALA B N 1
ATOM 1378 C CA . ALA B 1 31 ? 16 19.203 -3.273 1 93.56 31 ALA B CA 1
ATOM 1379 C C . ALA B 1 31 ? 14.617 19.719 -3.639 1 93.56 31 ALA B C 1
ATOM 1381 O O . ALA B 1 31 ? 13.617 19.031 -3.389 1 93.56 31 ALA B O 1
ATOM 1382 N N . ASP B 1 32 ? 14.547 20.844 -4.285 1 94.44 32 ASP B N 1
ATOM 1383 C CA . ASP B 1 32 ? 13.281 21.453 -4.691 1 94.44 32 ASP B CA 1
ATOM 1384 C C . ASP B 1 32 ? 12.547 20.562 -5.695 1 94.44 32 ASP B C 1
ATOM 1386 O O . ASP B 1 32 ? 11.32 20.438 -5.637 1 94.44 32 ASP B O 1
ATOM 1390 N N . ILE B 1 33 ? 13.305 20.031 -6.52 1 93.31 33 ILE B N 1
ATOM 1391 C CA . ILE B 1 33 ? 12.703 19.172 -7.531 1 93.31 33 ILE B CA 1
ATOM 1392 C C . ILE B 1 33 ? 12.023 17.984 -6.859 1 93.31 33 ILE B C 1
ATOM 1394 O O . ILE B 1 33 ? 10.961 17.547 -7.301 1 93.31 33 ILE B O 1
ATOM 1398 N N . THR B 1 34 ? 12.594 17.344 -5.871 1 93.69 34 THR B N 1
ATOM 1399 C CA . THR B 1 34 ? 12.016 16.234 -5.129 1 93.69 34 THR B CA 1
ATOM 1400 C C . THR B 1 34 ? 10.711 16.641 -4.457 1 93.69 34 THR B C 1
ATOM 1402 O O . THR B 1 34 ? 9.688 15.969 -4.602 1 93.69 34 THR B O 1
ATOM 1405 N N . LYS B 1 35 ? 10.719 17.781 -3.82 1 92.56 35 LYS B N 1
ATOM 1406 C CA . LYS B 1 35 ? 9.531 18.281 -3.129 1 92.56 35 LYS B CA 1
ATOM 1407 C C . LYS B 1 35 ? 8.391 18.516 -4.105 1 92.56 35 LYS B C 1
ATOM 1409 O O . LYS B 1 35 ? 7.246 18.141 -3.838 1 92.56 35 LYS B O 1
ATOM 1414 N N . ARG B 1 36 ? 8.719 19.062 -5.203 1 92.25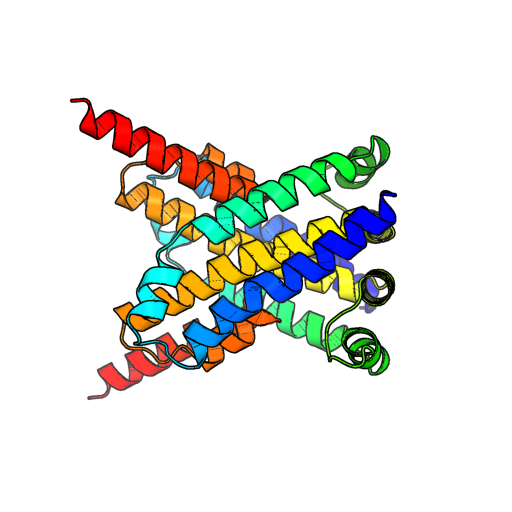 36 ARG B N 1
ATOM 1415 C CA . ARG B 1 36 ? 7.703 19.344 -6.211 1 92.25 36 ARG B CA 1
ATOM 1416 C C . ARG B 1 36 ? 7.141 18.062 -6.801 1 92.25 36 ARG B C 1
ATOM 1418 O O . ARG B 1 36 ? 5.926 17.922 -6.98 1 92.25 36 ARG B O 1
ATOM 1425 N N . THR B 1 37 ? 7.996 17.141 -7.043 1 90.94 37 THR B N 1
ATOM 1426 C CA . THR B 1 37 ? 7.598 15.883 -7.648 1 90.94 37 THR B CA 1
ATOM 1427 C C . THR B 1 37 ? 6.75 15.062 -6.68 1 90.94 37 THR B C 1
ATOM 1429 O O . THR B 1 37 ? 5.754 14.453 -7.082 1 90.94 37 THR B O 1
ATOM 1432 N N . VAL B 1 38 ? 7.137 15.094 -5.477 1 90.81 38 VAL B N 1
ATOM 1433 C CA . VAL B 1 38 ? 6.457 14.297 -4.457 1 90.81 38 VAL B CA 1
ATOM 1434 C C . VAL B 1 38 ? 5.113 14.938 -4.117 1 90.81 38 VAL B C 1
ATOM 1436 O O . VAL B 1 38 ? 4.184 14.25 -3.684 1 90.81 38 VAL B O 1
ATOM 1439 N N . GLU B 1 39 ? 4.969 16.203 -4.383 1 90.94 39 GLU B N 1
ATOM 1440 C CA . GLU B 1 39 ? 3.721 16.906 -4.105 1 90.94 39 GLU B CA 1
ATOM 1441 C C . GLU B 1 39 ? 2.674 16.609 -5.18 1 90.94 39 GLU B C 1
ATOM 1443 O O . GLU B 1 39 ? 1.474 16.75 -4.938 1 90.94 39 GLU B O 1
ATOM 1448 N N . SER B 1 40 ? 3.148 16.188 -6.266 1 92.31 40 SER B N 1
ATOM 1449 C CA . SER B 1 40 ? 2.244 15.93 -7.383 1 92.31 40 SER B CA 1
ATOM 1450 C C . SER B 1 40 ? 1.434 14.656 -7.164 1 92.31 40 SER B C 1
ATOM 1452 O O . SER B 1 40 ? 1.955 13.664 -6.648 1 92.31 40 SER B O 1
ATOM 1454 N N . SER B 1 41 ? 0.147 14.688 -7.512 1 93.81 41 SER B N 1
ATOM 1455 C CA . SER B 1 41 ? -0.705 13.508 -7.434 1 93.81 41 SER B CA 1
ATOM 1456 C C . SER B 1 41 ? -0.699 12.734 -8.742 1 93.81 41 SER B C 1
ATOM 1458 O O . SER B 1 41 ? -1.324 11.672 -8.852 1 93.81 41 SER B O 1
ATOM 1460 N N . ALA B 1 42 ? 0.074 13.117 -9.711 1 92.62 42 ALA B N 1
ATOM 1461 C CA . ALA B 1 42 ? 0.066 12.586 -11.07 1 92.62 42 ALA B CA 1
ATOM 1462 C C . ALA B 1 42 ? 0.424 11.102 -11.078 1 92.62 42 ALA B C 1
ATOM 1464 O O . ALA B 1 42 ? -0.241 10.297 -11.734 1 92.62 42 ALA B O 1
ATOM 1465 N N . PRO B 1 43 ? 1.452 10.727 -10.336 1 94 43 PRO B N 1
ATOM 1466 C CA . PRO B 1 43 ? 1.81 9.305 -10.383 1 94 43 PRO B CA 1
ATOM 1467 C C . PRO B 1 43 ? 0.701 8.398 -9.852 1 94 43 PRO B C 1
ATOM 1469 O O . PRO B 1 43 ? 0.486 7.309 -10.383 1 94 43 PRO B O 1
ATOM 1472 N N . TYR B 1 44 ? -0.043 8.789 -8.906 1 95.12 44 TYR B N 1
ATOM 1473 C CA . TYR B 1 44 ? -1.098 7.984 -8.297 1 95.12 44 TYR B CA 1
ATOM 1474 C C . TYR B 1 44 ? -2.326 7.926 -9.195 1 95.12 44 TYR B C 1
ATOM 1476 O O . TYR B 1 44 ? -3.023 6.91 -9.242 1 95.12 44 TYR B O 1
ATOM 1484 N N . VAL B 1 45 ? -2.537 9.008 -9.922 1 94.94 45 VAL B N 1
ATOM 1485 C CA . VAL B 1 45 ? -3.619 9.016 -10.898 1 94.94 45 VAL B CA 1
ATOM 1486 C C . VAL B 1 45 ? -3.287 8.07 -12.047 1 94.94 45 VAL B C 1
ATOM 1488 O O . VAL B 1 45 ? -4.105 7.23 -12.422 1 94.94 45 VAL B O 1
ATOM 1491 N N . ALA B 1 46 ? -2.092 8.211 -12.539 1 96.44 46 ALA B N 1
ATOM 1492 C CA . ALA B 1 46 ? -1.668 7.387 -13.672 1 96.44 46 ALA B CA 1
ATOM 1493 C C . ALA B 1 46 ? -1.66 5.906 -13.297 1 96.44 46 ALA B C 1
ATOM 1495 O O . ALA B 1 46 ? -2.219 5.074 -14.016 1 96.44 46 ALA B O 1
ATOM 1496 N N . LEU B 1 47 ? -1.047 5.59 -12.203 1 97.25 47 LEU B N 1
ATOM 1497 C CA . LEU B 1 47 ? -0.963 4.207 -11.758 1 97.25 47 LEU B CA 1
ATOM 1498 C C . LEU B 1 47 ? -2.338 3.678 -11.359 1 97.25 47 LEU B C 1
ATOM 1500 O O . LEU B 1 47 ? -2.646 2.506 -11.586 1 97.25 47 LEU B O 1
ATOM 1504 N N . GLY B 1 48 ? -3.127 4.539 -10.734 1 97.25 48 GLY B N 1
ATOM 1505 C CA . GLY B 1 48 ? -4.488 4.145 -10.398 1 97.25 48 GLY B CA 1
ATOM 1506 C C . GLY B 1 48 ? -5.32 3.779 -11.617 1 97.25 48 GLY B C 1
ATOM 1507 O O . GLY B 1 48 ? -6.035 2.775 -11.602 1 97.25 48 GLY B O 1
ATOM 1508 N N . LEU B 1 49 ? -5.234 4.57 -12.656 1 97.19 49 LEU B N 1
ATOM 1509 C CA . LEU B 1 49 ? -5.965 4.301 -13.891 1 97.19 49 LEU B CA 1
ATOM 1510 C C . LEU B 1 49 ? -5.473 3.014 -14.547 1 97.19 49 LEU B C 1
ATOM 1512 O O . LEU B 1 49 ? -6.273 2.211 -15.031 1 97.19 49 LEU B O 1
ATOM 1516 N N . LEU B 1 50 ? -4.184 2.889 -14.586 1 97.06 50 LEU B N 1
ATOM 1517 C CA . LEU B 1 50 ? -3.611 1.664 -15.133 1 97.06 50 LEU B CA 1
ATOM 1518 C C . LEU B 1 50 ? -4.09 0.443 -14.352 1 97.06 50 LEU B C 1
ATOM 1520 O O . LEU B 1 50 ? -4.469 -0.569 -14.953 1 97.06 50 LEU B O 1
ATOM 1524 N N . TYR B 1 51 ? -4.047 0.514 -13.039 1 97.25 51 TYR B N 1
ATOM 1525 C CA . TYR B 1 51 ? -4.527 -0.568 -12.188 1 97.25 51 TYR B CA 1
ATOM 1526 C C . TYR B 1 51 ? -5.988 -0.88 -12.477 1 97.25 51 TYR B C 1
ATOM 1528 O O . TYR B 1 51 ? -6.367 -2.045 -12.617 1 97.25 51 TYR B O 1
ATOM 1536 N N . ALA B 1 52 ? -6.801 0.185 -12.547 1 96 52 ALA B N 1
ATOM 1537 C CA . ALA B 1 52 ? -8.227 -0.007 -12.82 1 96 52 ALA B CA 1
ATOM 1538 C C . ALA B 1 52 ? -8.438 -0.718 -14.148 1 96 52 ALA B C 1
ATOM 1540 O O . ALA B 1 52 ? -9.297 -1.599 -14.258 1 96 52 ALA B O 1
ATOM 1541 N N . TYR B 1 53 ? -7.684 -0.348 -15.07 1 95.81 53 TYR B N 1
ATOM 1542 C CA . TYR B 1 53 ? -7.77 -0.966 -16.391 1 95.81 53 TYR B CA 1
ATOM 1543 C C . TYR B 1 53 ? -7.398 -2.443 -16.328 1 95.81 53 TYR B C 1
ATOM 1545 O O . TYR B 1 53 ? -8.117 -3.295 -16.859 1 95.81 53 TYR B O 1
ATOM 1553 N N . LEU B 1 54 ? -6.285 -2.758 -15.719 1 95.12 54 LEU B N 1
ATOM 1554 C CA . LEU B 1 54 ? -5.844 -4.145 -15.609 1 95.12 54 LEU B CA 1
ATOM 1555 C C . LEU B 1 54 ? -6.824 -4.965 -14.781 1 95.12 54 LEU B C 1
ATOM 1557 O O . LEU B 1 54 ? -7.07 -6.137 -15.078 1 95.12 54 LEU B O 1
ATOM 1561 N N . LEU B 1 55 ? -7.293 -4.352 -13.773 1 92 55 LEU B N 1
ATOM 1562 C CA . LEU B 1 55 ? -8.297 -5.008 -12.938 1 92 55 LEU B CA 1
ATOM 1563 C C . LEU B 1 55 ? -9.523 -5.379 -13.758 1 92 55 LEU B C 1
ATOM 1565 O O . LEU B 1 55 ? -10.055 -6.484 -13.625 1 92 55 LEU B O 1
ATOM 1569 N N . TYR B 1 56 ? -9.922 -4.469 -14.508 1 90.88 56 TYR B N 1
ATOM 1570 C CA . TYR B 1 56 ? -11.062 -4.723 -15.383 1 90.88 56 TYR B CA 1
ATOM 1571 C C . TYR B 1 56 ? -10.789 -5.906 -16.312 1 90.88 56 TYR B C 1
ATOM 1573 O O . TYR B 1 56 ? -11.664 -6.75 -16.516 1 90.88 56 TYR B O 1
ATOM 1581 N N . LEU B 1 57 ? -9.625 -6.043 -16.812 1 90.25 57 LEU B N 1
ATOM 1582 C CA . LEU B 1 57 ? -9.258 -7.113 -17.734 1 90.25 57 LEU B CA 1
ATOM 1583 C C . LEU B 1 57 ? -9.109 -8.438 -16.984 1 90.25 57 LEU B C 1
ATOM 1585 O O . LEU B 1 57 ? -9.188 -9.508 -17.594 1 90.25 57 LEU B O 1
ATOM 1589 N N . SER B 1 58 ? -8.75 -8.359 -15.672 1 85.62 58 SER B N 1
ATOM 1590 C CA . SER B 1 58 ? -8.484 -9.562 -14.891 1 85.62 58 SER B CA 1
ATOM 1591 C C . SER B 1 58 ? -9.781 -10.203 -14.414 1 85.62 58 SER B C 1
ATOM 1593 O O . SER B 1 58 ? -9.805 -11.398 -14.086 1 85.62 58 SER B O 1
ATOM 1595 N N . TRP B 1 59 ? -10.844 -9.422 -14.211 1 76.69 59 TRP B N 1
ATOM 1596 C CA . TRP B 1 59 ? -12.086 -9.93 -13.633 1 76.69 59 TRP B CA 1
ATOM 1597 C C . TRP B 1 59 ? -12.836 -10.797 -14.641 1 76.69 59 TRP B C 1
ATOM 1599 O O . TRP B 1 59 ? -13.203 -10.328 -15.719 1 76.69 59 TRP B O 1
ATOM 1609 N N . THR B 1 60 ? -12.516 -11.992 -14.383 1 66.94 60 THR B N 1
ATOM 1610 C CA . THR B 1 60 ? -13.336 -12.984 -15.07 1 66.94 60 THR B CA 1
ATOM 1611 C C . THR B 1 60 ? -14.414 -13.531 -14.141 1 66.94 60 THR B C 1
ATOM 1613 O O . THR B 1 60 ? -14.281 -13.453 -12.914 1 66.94 60 THR B O 1
ATOM 1616 N N . PRO B 1 61 ? -15.617 -13.727 -14.625 1 59.62 61 PRO B N 1
ATOM 1617 C CA . PRO B 1 61 ? -16.672 -14.289 -13.773 1 59.62 61 PRO B CA 1
ATOM 1618 C C . PRO B 1 61 ? -16.141 -15.344 -12.805 1 59.62 61 PRO B C 1
ATOM 1620 O O . PRO B 1 61 ? -16.594 -15.406 -11.656 1 59.62 61 PRO B O 1
ATOM 1623 N N . ASP B 1 62 ? -15.289 -15.984 -13.055 1 57.66 62 ASP B N 1
ATOM 1624 C CA . ASP B 1 62 ? -14.75 -17.062 -12.219 1 57.66 62 ASP B CA 1
ATOM 1625 C C . ASP B 1 62 ? -13.891 -16.5 -11.094 1 57.66 62 ASP B C 1
ATOM 1627 O O . ASP B 1 62 ? -13.828 -17.078 -10 1 57.66 62 ASP B O 1
ATOM 1631 N N . THR B 1 63 ? -13.375 -15.352 -11.273 1 58.69 63 THR B N 1
ATOM 1632 C CA . THR B 1 63 ? -12.469 -14.758 -10.305 1 58.69 63 THR B CA 1
ATOM 1633 C C . THR B 1 63 ? -13.234 -14.227 -9.094 1 58.69 63 THR B C 1
ATOM 1635 O O . THR B 1 63 ? -12.828 -14.43 -7.953 1 58.69 63 THR B O 1
ATOM 1638 N N . LEU B 1 64 ? -14.297 -13.594 -9.391 1 57.06 64 LEU B N 1
ATOM 1639 C CA . LEU B 1 64 ? -15.109 -13.047 -8.305 1 57.06 64 LEU B CA 1
ATOM 1640 C C . LEU B 1 64 ? -15.672 -14.172 -7.438 1 57.06 64 LEU B C 1
ATOM 1642 O O . LEU B 1 64 ? -15.688 -14.055 -6.207 1 57.06 64 LEU B O 1
ATOM 1646 N N . ARG B 1 65 ? -16.016 -15.156 -8.117 1 55.28 65 ARG B N 1
ATOM 1647 C CA . ARG B 1 65 ? -16.547 -16.312 -7.398 1 55.28 65 ARG B CA 1
ATOM 1648 C C . ARG B 1 65 ? -15.469 -16.969 -6.543 1 55.28 65 ARG B C 1
ATOM 1650 O O . ARG B 1 65 ? -15.742 -17.406 -5.422 1 55.28 65 ARG B O 1
ATOM 1657 N N . ALA B 1 66 ? -14.406 -17 -7.02 1 56.28 66 ALA B N 1
ATOM 1658 C CA . ALA B 1 66 ? -13.297 -17.672 -6.332 1 56.28 66 ALA B CA 1
ATOM 1659 C C . ALA B 1 66 ? -12.844 -16.859 -5.121 1 56.28 66 ALA B C 1
ATOM 1661 O O . ALA B 1 66 ? -12.484 -17.422 -4.086 1 56.28 66 ALA B O 1
ATOM 1662 N N . MET B 1 67 ? -12.906 -15.602 -5.27 1 55.88 67 MET B N 1
ATOM 1663 C CA . MET B 1 67 ? -12.445 -14.719 -4.199 1 55.88 67 MET B CA 1
ATOM 1664 C C . MET B 1 67 ? -13.383 -14.781 -3 1 55.88 67 MET B C 1
ATOM 1666 O O . MET B 1 67 ? -12.938 -14.711 -1.854 1 55.88 67 MET B O 1
ATOM 1670 N N . PHE B 1 68 ? -14.719 -14.945 -3.264 1 58.09 68 PHE B N 1
ATOM 1671 C CA . PHE B 1 68 ? -15.695 -14.883 -2.18 1 58.09 68 PHE B CA 1
ATOM 1672 C C . PHE B 1 68 ? -16.438 -16.203 -2.045 1 58.09 68 PHE B C 1
ATOM 1674 O O . PHE B 1 68 ? -17.625 -16.219 -1.688 1 58.09 68 PHE B O 1
ATOM 1681 N N . ALA B 1 69 ? -15.781 -17.156 -2.369 1 53.56 69 ALA B N 1
ATOM 1682 C CA . ALA B 1 69 ? -16.438 -18.469 -2.373 1 53.56 69 ALA B CA 1
ATOM 1683 C C . ALA B 1 69 ? -16.75 -18.922 -0.952 1 53.56 69 ALA B C 1
ATOM 1685 O O . ALA B 1 69 ? -17.578 -19.812 -0.746 1 53.56 69 ALA B O 1
ATOM 1686 N N . SER B 1 70 ? -16.141 -18.234 -0.018 1 56.5 70 SER B N 1
ATOM 1687 C CA . SER B 1 70 ? -16.359 -18.719 1.336 1 56.5 70 SER B CA 1
ATOM 1688 C C . SER B 1 70 ? -17.688 -18.234 1.888 1 56.5 70 SER B C 1
ATOM 1690 O O . SER B 1 70 ? -18.234 -17.234 1.417 1 56.5 70 SER B O 1
ATOM 1692 N N . LYS B 1 71 ? -18.281 -19.031 2.756 1 56.22 71 LYS B N 1
ATOM 1693 C CA . LYS B 1 71 ? -19.531 -18.797 3.447 1 56.22 71 LYS B CA 1
ATOM 1694 C C . LYS B 1 71 ? -19.562 -17.406 4.086 1 56.22 71 LYS B C 1
ATOM 1696 O O . LYS B 1 71 ? -20.609 -16.766 4.148 1 56.22 71 LYS B O 1
ATOM 1701 N N . TYR B 1 72 ? -18.438 -16.875 4.477 1 60.28 72 TYR B N 1
ATOM 1702 C CA . TYR B 1 72 ? -18.391 -15.617 5.211 1 60.28 72 TYR B CA 1
ATOM 1703 C C . TYR B 1 72 ? -17.953 -14.477 4.301 1 60.28 72 TYR B C 1
ATOM 1705 O O . TYR B 1 72 ? -17.641 -13.383 4.777 1 60.28 72 TYR B O 1
ATOM 1713 N N . TRP B 1 73 ? -17.859 -14.703 3.125 1 67.06 73 TRP B N 1
ATOM 1714 C CA . TRP B 1 73 ? -17.531 -13.695 2.129 1 67.06 73 TRP B CA 1
ATOM 1715 C C . TRP B 1 73 ? -16.109 -13.18 2.338 1 67.06 73 TRP B C 1
ATOM 1717 O O . TRP B 1 73 ? -15.859 -11.977 2.27 1 67.06 73 TRP B O 1
ATOM 1727 N N . LEU B 1 74 ? -15.367 -14.008 3.037 1 74.44 74 LEU B N 1
ATOM 1728 C CA . LEU B 1 74 ? -13.953 -13.688 3.217 1 74.44 74 LEU B CA 1
ATOM 1729 C C . LEU B 1 74 ? -13.086 -14.469 2.234 1 74.44 74 LEU B C 1
ATOM 1731 O O . LEU B 1 74 ? -13.398 -15.609 1.903 1 74.44 74 LEU B O 1
ATOM 1735 N N . PRO B 1 75 ? -12.109 -13.766 1.786 1 81.69 75 PRO B N 1
ATOM 1736 C CA . PRO B 1 75 ? -11.211 -14.492 0.888 1 81.69 75 PRO B CA 1
ATOM 1737 C C . PRO B 1 75 ? -10.492 -15.648 1.579 1 81.69 75 PRO B C 1
ATOM 1739 O O . PRO B 1 75 ? -10.219 -15.586 2.781 1 81.69 75 PRO B O 1
ATOM 1742 N N . GLU B 1 76 ? -10.258 -16.734 0.817 1 87.25 76 GLU B N 1
ATOM 1743 C CA . GLU B 1 76 ? -9.492 -17.875 1.29 1 87.25 76 GLU B CA 1
ATOM 1744 C C . GLU B 1 76 ? -8.148 -17.969 0.573 1 87.25 76 GLU B C 1
ATOM 1746 O O . GLU B 1 76 ? -8.055 -17.688 -0.622 1 87.25 76 GLU B O 1
ATOM 1751 N N . LEU B 1 77 ? -7.203 -18.531 1.344 1 91.12 77 LEU B N 1
ATOM 1752 C CA . LEU B 1 77 ? -5.828 -18.547 0.854 1 91.12 77 LEU B CA 1
ATOM 1753 C C . LEU B 1 77 ? -5.715 -19.406 -0.4 1 91.12 77 LEU B C 1
ATOM 1755 O O . LEU B 1 77 ? -5.152 -18.969 -1.407 1 91.12 77 LEU B O 1
ATOM 1759 N N . PRO B 1 78 ? -6.281 -20.672 -0.484 1 89.12 78 PRO B N 1
ATOM 1760 C CA . PRO B 1 78 ? -6.148 -21.469 -1.705 1 89.12 78 PRO B CA 1
ATOM 1761 C C . PRO B 1 78 ? -6.785 -20.797 -2.92 1 89.12 78 PRO B C 1
ATOM 1763 O O . PRO B 1 78 ? -6.277 -20.922 -4.035 1 89.12 78 PRO B O 1
ATOM 1766 N N . GLY B 1 79 ? -7.863 -20.125 -2.693 1 87.19 79 GLY B N 1
ATOM 1767 C CA . GLY B 1 79 ? -8.5 -19.391 -3.771 1 87.19 79 GLY B CA 1
ATOM 1768 C C . GLY B 1 79 ? -7.641 -18.266 -4.316 1 87.19 79 GLY B C 1
ATOM 1769 O O . GLY B 1 79 ? -7.574 -18.062 -5.531 1 87.19 79 GLY B O 1
ATOM 1770 N N . ILE B 1 80 ? -6.992 -17.531 -3.443 1 90.5 80 ILE B N 1
ATOM 1771 C CA . ILE B 1 80 ? -6.125 -16.438 -3.842 1 90.5 80 ILE B CA 1
ATOM 1772 C C . ILE B 1 80 ? -4.91 -16.984 -4.59 1 90.5 80 ILE B C 1
ATOM 1774 O O . ILE B 1 80 ? -4.477 -16.391 -5.586 1 90.5 80 ILE B O 1
ATOM 1778 N N . VAL B 1 81 ? -4.395 -18.047 -4.137 1 91.5 81 VAL B N 1
ATOM 1779 C CA . VAL B 1 81 ? -3.254 -18.672 -4.801 1 91.5 81 VAL B CA 1
ATOM 1780 C C . VAL B 1 81 ? -3.627 -19.031 -6.234 1 91.5 81 VAL B C 1
ATOM 1782 O O . VAL B 1 81 ? -2.857 -18.781 -7.164 1 91.5 81 VAL B O 1
ATOM 1785 N N . ARG B 1 82 ? -4.762 -19.578 -6.445 1 89.44 82 ARG B N 1
ATOM 1786 C CA . ARG B 1 82 ? -5.223 -19.953 -7.777 1 89.44 82 ARG B CA 1
ATOM 1787 C C . ARG B 1 82 ? -5.379 -18.734 -8.672 1 89.44 82 ARG B C 1
ATOM 1789 O O . ARG B 1 82 ? -5.062 -18.781 -9.859 1 89.44 82 ARG B O 1
ATOM 1796 N N . MET B 1 83 ? -5.879 -17.672 -8.062 1 88.19 83 MET B N 1
ATOM 1797 C CA . MET B 1 83 ? -6.059 -16.438 -8.812 1 88.19 83 MET B CA 1
ATOM 1798 C C . MET B 1 83 ? -4.719 -15.906 -9.312 1 88.19 83 MET B C 1
ATOM 1800 O O . MET B 1 83 ? -4.637 -15.344 -10.414 1 88.19 83 MET B O 1
ATOM 1804 N N . PHE B 1 84 ? -3.711 -16.141 -8.586 1 90.88 84 PHE B N 1
ATOM 1805 C CA . PHE B 1 84 ? -2.402 -15.586 -8.914 1 90.88 84 PHE B CA 1
ATOM 1806 C C . PHE B 1 84 ? -1.68 -16.469 -9.922 1 90.88 84 PHE B C 1
ATOM 1808 O O . PHE B 1 84 ? -0.53 -16.203 -10.281 1 90.88 84 PHE B O 1
ATOM 1815 N N . ALA B 1 85 ? -2.375 -17.438 -10.414 1 89.75 85 ALA B N 1
ATOM 1816 C CA . ALA B 1 85 ? -1.839 -18.203 -11.523 1 89.75 85 ALA B CA 1
ATOM 1817 C C . ALA B 1 85 ? -1.97 -17.438 -12.844 1 89.75 85 ALA B C 1
ATOM 1819 O O . ALA B 1 85 ? -1.284 -17.75 -13.82 1 89.75 85 ALA B O 1
ATOM 1820 N N . SER B 1 86 ? -2.801 -16.469 -12.875 1 91 86 SER B N 1
ATOM 1821 C CA . SER B 1 86 ? -3.01 -15.625 -14.055 1 91 86 SER B CA 1
ATOM 1822 C C . SER B 1 86 ? -2.008 -14.477 -14.102 1 91 86 SER B C 1
ATOM 1824 O O . SER B 1 86 ? -1.89 -13.711 -13.141 1 91 86 SER B O 1
ATOM 1826 N N . GLU B 1 87 ? -1.41 -14.352 -15.266 1 93.31 87 GLU B N 1
ATOM 1827 C CA . GLU B 1 87 ? -0.458 -13.258 -15.445 1 93.31 87 GLU B CA 1
ATOM 1828 C C . GLU B 1 87 ? -1.14 -11.898 -15.297 1 93.31 87 GLU B C 1
ATOM 1830 O O . GLU B 1 87 ? -0.548 -10.961 -14.766 1 93.31 87 GLU B O 1
ATOM 1835 N N . MET B 1 88 ? -2.312 -11.875 -15.789 1 93.5 88 MET B N 1
ATOM 1836 C CA . MET B 1 88 ? -3.043 -10.617 -15.719 1 93.5 88 MET B CA 1
ATOM 1837 C C . MET B 1 88 ? -3.348 -10.242 -14.273 1 93.5 88 MET B C 1
ATOM 1839 O O . MET B 1 88 ? -3.219 -9.078 -13.891 1 93.5 88 MET B O 1
ATOM 1843 N N . THR B 1 89 ? -3.73 -11.148 -13.484 1 93.06 89 THR B N 1
ATOM 1844 C CA . THR B 1 89 ? -4.016 -10.914 -12.078 1 93.06 89 THR B CA 1
ATOM 1845 C C . THR B 1 89 ? -2.754 -10.484 -11.336 1 93.06 89 THR B C 1
ATOM 1847 O O . THR B 1 89 ? -2.783 -9.539 -10.547 1 93.06 89 THR B O 1
ATOM 1850 N N . VAL B 1 90 ? -1.687 -11.125 -11.648 1 94.06 90 VAL B N 1
ATOM 1851 C CA . VAL B 1 90 ? -0.422 -10.797 -10.992 1 94.06 90 VAL B CA 1
ATOM 1852 C C . VAL B 1 90 ? 0.026 -9.398 -11.398 1 94.06 90 VAL B C 1
ATOM 1854 O O . VAL B 1 90 ? 0.472 -8.617 -10.562 1 94.06 90 VAL B O 1
ATOM 1857 N N . ALA B 1 91 ? -0.12 -9.141 -12.68 1 95.75 91 ALA B N 1
ATOM 1858 C CA . ALA B 1 91 ? 0.257 -7.805 -13.141 1 95.75 91 ALA B CA 1
ATOM 1859 C C . ALA B 1 91 ? -0.57 -6.73 -12.445 1 95.75 91 ALA B C 1
ATOM 1861 O O . ALA B 1 91 ? -0.036 -5.699 -12.031 1 95.75 91 ALA B O 1
ATOM 1862 N N . SER B 1 92 ? -1.859 -6.941 -12.344 1 95.19 92 SER B N 1
ATOM 1863 C CA . SER B 1 92 ? -2.729 -5.992 -11.664 1 95.19 92 SER B CA 1
ATOM 1864 C C . SER B 1 92 ? -2.336 -5.836 -10.195 1 95.19 92 SER B C 1
ATOM 1866 O O . SER B 1 92 ? -2.291 -4.723 -9.672 1 95.19 92 SER B O 1
ATOM 1868 N N . ALA B 1 93 ? -2.055 -6.891 -9.523 1 94.25 93 ALA B N 1
ATOM 1869 C CA . ALA B 1 93 ? -1.63 -6.859 -8.133 1 94.25 93 ALA B CA 1
ATOM 1870 C C . ALA B 1 93 ? -0.301 -6.125 -7.977 1 94.25 93 ALA B C 1
ATOM 1872 O O . ALA B 1 93 ? -0.092 -5.402 -6.996 1 94.25 93 ALA B O 1
ATOM 1873 N N . TRP B 1 94 ? 0.562 -6.391 -8.914 1 95.31 94 TRP B N 1
ATOM 1874 C CA . TRP B 1 94 ? 1.866 -5.738 -8.906 1 95.31 94 TRP B CA 1
ATOM 1875 C C . TRP B 1 94 ? 1.718 -4.227 -9.023 1 95.31 94 TRP B C 1
ATOM 1877 O O . TRP B 1 94 ? 2.357 -3.471 -8.289 1 95.31 94 TRP B O 1
ATOM 1887 N N . ILE B 1 95 ? 0.921 -3.779 -9.867 1 97 95 ILE B N 1
ATOM 1888 C CA . ILE B 1 95 ? 0.687 -2.35 -10.039 1 97 95 ILE B CA 1
ATOM 1889 C C . ILE B 1 95 ? 0.025 -1.78 -8.789 1 97 95 ILE B C 1
ATOM 1891 O O . ILE B 1 95 ? 0.332 -0.661 -8.367 1 97 95 ILE B O 1
ATOM 1895 N N . HIS B 1 96 ? -0.923 -2.537 -8.273 1 96.69 96 HIS B N 1
ATOM 1896 C CA . HIS B 1 96 ? -1.521 -2.152 -7.004 1 96.69 96 HIS B CA 1
ATOM 1897 C C . HIS B 1 96 ? -0.451 -1.903 -5.945 1 96.69 96 HIS B C 1
ATOM 1899 O O . HIS B 1 96 ? -0.456 -0.861 -5.285 1 96.69 96 HIS B O 1
ATOM 1905 N N . LEU B 1 97 ? 0.467 -2.828 -5.785 1 96.44 97 LEU B N 1
ATOM 1906 C CA . LEU B 1 97 ? 1.539 -2.734 -4.797 1 96.44 97 LEU B CA 1
ATOM 1907 C C . LEU B 1 97 ? 2.406 -1.508 -5.055 1 96.44 97 LEU B C 1
ATOM 1909 O O . LEU B 1 97 ? 2.727 -0.764 -4.125 1 96.44 97 LEU B O 1
ATOM 1913 N N . LEU B 1 98 ? 2.783 -1.332 -6.289 1 96.81 98 LEU B N 1
ATOM 1914 C CA . LEU B 1 98 ? 3.66 -0.219 -6.641 1 96.81 98 LEU B CA 1
ATOM 1915 C C . LEU B 1 98 ? 3 1.116 -6.316 1 96.81 98 LEU B C 1
ATOM 1917 O O . LEU B 1 98 ? 3.641 2.012 -5.762 1 96.81 98 LEU B O 1
ATOM 1921 N N . ALA B 1 99 ? 1.722 1.217 -6.656 1 97.25 99 ALA B N 1
ATOM 1922 C CA . ALA B 1 99 ? 0.985 2.461 -6.449 1 97.25 99 ALA B CA 1
ATOM 1923 C C . ALA B 1 99 ? 0.871 2.791 -4.961 1 97.25 99 ALA B C 1
ATOM 1925 O O . ALA B 1 99 ? 1.187 3.906 -4.539 1 97.25 99 ALA B O 1
ATOM 1926 N N . VAL B 1 100 ? 0.517 1.809 -4.219 1 97.5 100 VAL B N 1
ATOM 1927 C CA . VAL B 1 100 ? 0.245 2.061 -2.807 1 97.5 100 VAL B CA 1
ATOM 1928 C C . VAL B 1 100 ? 1.56 2.176 -2.039 1 97.5 100 VAL B C 1
ATOM 1930 O O . VAL B 1 100 ? 1.665 2.955 -1.09 1 97.5 100 VAL B O 1
ATOM 1933 N N . ASP B 1 101 ? 2.533 1.394 -2.426 1 97.75 101 ASP B N 1
ATOM 1934 C CA . ASP B 1 101 ? 3.844 1.51 -1.794 1 97.75 101 ASP B CA 1
ATOM 1935 C C . ASP B 1 101 ? 4.438 2.9 -2.01 1 97.75 101 ASP B C 1
ATOM 1937 O O . ASP B 1 101 ? 5.016 3.484 -1.092 1 97.75 101 ASP B O 1
ATOM 1941 N N . LEU B 1 102 ? 4.328 3.35 -3.209 1 97.31 102 LEU B N 1
ATOM 1942 C CA . LEU B 1 102 ? 4.832 4.691 -3.492 1 97.31 102 LEU B CA 1
ATOM 1943 C C . LEU B 1 102 ? 4.09 5.734 -2.668 1 97.31 102 LEU B C 1
ATOM 1945 O O . LEU B 1 102 ? 4.699 6.676 -2.152 1 97.31 102 LEU B O 1
ATOM 1949 N N . PHE B 1 103 ? 2.816 5.605 -2.582 1 97.5 103 PHE B N 1
ATOM 1950 C CA . PHE B 1 103 ? 1.998 6.504 -1.774 1 97.5 103 PHE B CA 1
ATOM 1951 C C . PHE B 1 103 ? 2.455 6.492 -0.321 1 97.5 103 PHE B C 1
ATOM 1953 O O . PHE B 1 103 ? 2.568 7.543 0.309 1 97.5 103 PHE B O 1
ATOM 1960 N N . ALA B 1 104 ? 2.715 5.32 0.169 1 96.56 104 ALA B N 1
ATOM 1961 C CA . ALA B 1 104 ? 3.195 5.18 1.541 1 96.56 104 ALA B CA 1
ATOM 1962 C C . ALA B 1 104 ? 4.578 5.805 1.707 1 96.56 104 ALA B C 1
ATOM 1964 O O . ALA B 1 104 ? 4.836 6.508 2.689 1 96.56 104 ALA B O 1
ATOM 1965 N N . ALA B 1 105 ? 5.441 5.531 0.787 1 97.25 105 ALA B N 1
ATOM 1966 C CA . ALA B 1 105 ? 6.785 6.098 0.83 1 97.25 105 ALA B CA 1
ATOM 1967 C C . ALA B 1 105 ? 6.742 7.625 0.833 1 97.25 105 ALA B C 1
ATOM 1969 O O . ALA B 1 105 ? 7.523 8.273 1.529 1 97.25 105 ALA B O 1
ATOM 1970 N N . ARG B 1 106 ? 5.875 8.109 0.062 1 96.38 106 ARG B N 1
ATOM 1971 C CA . ARG B 1 106 ? 5.691 9.555 0.036 1 96.38 106 ARG B CA 1
ATOM 1972 C C . ARG B 1 106 ? 5.301 10.078 1.412 1 96.38 106 ARG B C 1
ATOM 1974 O O . ARG B 1 106 ? 5.809 11.117 1.855 1 96.38 106 ARG B O 1
ATOM 1981 N N . GLN B 1 107 ? 4.379 9.461 2.047 1 94.62 107 GLN B N 1
ATOM 1982 C CA . GLN B 1 107 ? 3.936 9.883 3.371 1 94.62 107 GLN B CA 1
ATOM 1983 C C . GLN B 1 107 ? 5.082 9.812 4.379 1 94.62 107 GLN B C 1
ATOM 1985 O O . GLN B 1 107 ? 5.215 10.695 5.23 1 94.62 107 GLN B O 1
ATOM 1990 N N . VAL B 1 108 ? 5.844 8.75 4.289 1 95.5 108 VAL B N 1
ATOM 1991 C CA . VAL B 1 108 ? 7.008 8.602 5.152 1 95.5 108 VAL B CA 1
ATOM 1992 C C . VAL B 1 108 ? 7.988 9.75 4.898 1 95.5 108 VAL B C 1
ATOM 1994 O O . VAL B 1 108 ? 8.5 10.359 5.844 1 95.5 108 VAL B O 1
ATOM 1997 N N . TYR B 1 109 ? 8.148 10.023 3.656 1 96.38 109 TYR B N 1
ATOM 1998 C CA . TYR B 1 109 ? 9.039 11.109 3.246 1 96.38 109 TYR B CA 1
ATOM 1999 C C . TYR B 1 109 ? 8.562 12.445 3.809 1 96.38 109 TYR B C 1
ATOM 2001 O O . TYR B 1 109 ? 9.344 13.188 4.402 1 96.38 109 TYR B O 1
ATOM 2009 N N . HIS B 1 110 ? 7.289 12.734 3.686 1 94.31 110 HIS B N 1
ATOM 2010 C CA . HIS B 1 110 ? 6.723 13.984 4.18 1 94.31 110 HIS B CA 1
ATOM 2011 C C . HIS B 1 110 ? 6.824 14.07 5.699 1 94.31 110 HIS B C 1
ATOM 2013 O O . HIS B 1 110 ? 7.102 15.141 6.25 1 94.31 110 HIS B O 1
ATOM 2019 N N . ASP B 1 111 ? 6.57 13 6.305 1 92.62 111 ASP B N 1
ATOM 2020 C CA . ASP B 1 111 ? 6.68 12.961 7.758 1 92.62 111 ASP B CA 1
ATOM 2021 C C . ASP B 1 111 ? 8.109 13.25 8.211 1 92.62 111 ASP B C 1
ATOM 2023 O O . ASP B 1 111 ? 8.328 13.93 9.211 1 92.62 111 ASP B O 1
ATOM 2027 N N . GLY B 1 112 ? 9.016 12.68 7.484 1 92.56 112 GLY B N 1
ATOM 2028 C CA . GLY B 1 112 ? 10.414 12.953 7.781 1 92.56 112 GLY B CA 1
ATOM 2029 C C . GLY B 1 112 ? 10.781 14.422 7.621 1 92.56 112 GLY B C 1
ATOM 2030 O O . GLY B 1 112 ? 11.5 14.977 8.445 1 92.56 112 GLY B O 1
ATOM 2031 N N . LEU B 1 113 ? 10.289 15.008 6.582 1 90.88 113 LEU B N 1
ATOM 2032 C CA . LEU B 1 113 ? 10.539 16.422 6.352 1 90.88 113 LEU B CA 1
ATOM 2033 C C . LEU B 1 113 ? 9.922 17.266 7.457 1 90.88 113 LEU B C 1
ATOM 2035 O O . LEU B 1 113 ? 10.562 18.188 7.973 1 90.88 113 LEU B O 1
ATOM 2039 N N . LYS B 1 114 ? 8.742 16.938 7.824 1 90.56 114 LYS B N 1
ATOM 2040 C CA . LYS B 1 114 ? 8 17.703 8.82 1 90.56 114 LYS B CA 1
ATOM 2041 C C . LYS B 1 114 ? 8.656 17.594 10.195 1 90.56 114 LYS B C 1
ATOM 2043 O O . LYS B 1 114 ? 8.703 18.562 10.953 1 90.56 114 LYS B O 1
ATOM 2048 N N . ASN B 1 115 ? 9.203 16.438 10.508 1 92 115 ASN B N 1
ATOM 2049 C CA . ASN B 1 115 ? 9.711 16.188 11.852 1 92 115 ASN B CA 1
ATOM 2050 C C . ASN B 1 115 ? 11.242 16.188 11.883 1 92 115 ASN B C 1
ATOM 2052 O O . ASN B 1 115 ? 11.844 15.891 12.914 1 92 115 ASN B O 1
ATOM 2056 N N . ASN B 1 116 ? 11.859 16.422 10.781 1 91.06 116 ASN B N 1
ATOM 2057 C CA . ASN B 1 116 ? 13.312 16.453 10.648 1 91.06 116 ASN B CA 1
ATOM 2058 C C . ASN B 1 116 ? 13.938 15.117 11.023 1 91.06 116 ASN B C 1
ATOM 2060 O O . ASN B 1 116 ? 14.875 15.07 11.828 1 91.06 116 ASN B O 1
ATOM 2064 N N . ILE B 1 117 ? 13.352 14.102 10.562 1 91.56 117 ILE B N 1
ATOM 2065 C CA . ILE B 1 117 ? 13.812 12.734 10.773 1 91.56 117 ILE B CA 1
ATOM 2066 C C . ILE B 1 117 ? 14.344 12.156 9.469 1 91.56 117 ILE B C 1
ATOM 2068 O O . ILE B 1 117 ? 13.773 12.406 8.398 1 91.56 117 ILE B O 1
ATOM 2072 N N . GLU B 1 118 ? 15.508 11.477 9.578 1 90.06 118 GLU B N 1
ATOM 2073 C CA . GLU B 1 118 ? 16.078 10.812 8.406 1 90.06 118 GLU B CA 1
ATOM 2074 C C . GLU B 1 118 ? 15.133 9.75 7.859 1 90.06 118 GLU B C 1
ATOM 2076 O O . GLU B 1 118 ? 14.602 8.93 8.617 1 90.06 118 GLU B O 1
ATOM 2081 N N . THR B 1 119 ? 14.875 9.766 6.566 1 92.75 119 THR B N 1
ATOM 2082 C CA . THR B 1 119 ? 13.883 8.852 6.008 1 92.75 119 THR B CA 1
ATOM 2083 C C . THR B 1 119 ? 14.484 8.031 4.867 1 92.75 119 THR B C 1
ATOM 2085 O O . THR B 1 119 ? 13.812 7.172 4.293 1 92.75 119 THR B O 1
ATOM 2088 N N . ARG B 1 120 ? 15.742 8.172 4.461 1 94.19 120 ARG B N 1
ATOM 2089 C CA . ARG B 1 120 ? 16.344 7.512 3.305 1 94.19 120 ARG B CA 1
ATOM 2090 C C . ARG B 1 120 ? 16.266 5.996 3.441 1 94.19 120 ARG B C 1
ATOM 2092 O O . ARG B 1 120 ? 15.891 5.301 2.496 1 94.19 120 ARG B O 1
ATOM 2099 N N . HIS B 1 121 ? 16.672 5.547 4.57 1 94.38 121 HIS B N 1
ATOM 2100 C CA . HIS B 1 121 ? 16.656 4.102 4.773 1 94.38 121 HIS B CA 1
ATOM 2101 C C . HIS B 1 121 ? 15.219 3.566 4.781 1 94.38 121 HIS B C 1
ATOM 2103 O O . HIS B 1 121 ? 14.953 2.482 4.258 1 94.38 121 HIS B O 1
ATOM 2109 N N . SER B 1 122 ? 14.234 4.332 5.379 1 96 122 SER B N 1
ATOM 2110 C CA . SER B 1 122 ? 12.836 3.914 5.422 1 96 122 SER B CA 1
ATOM 2111 C C . SER B 1 122 ? 12.219 3.906 4.031 1 96 122 SER B C 1
ATOM 2113 O O . SER B 1 122 ? 11.531 2.955 3.658 1 96 122 SER B O 1
ATOM 2115 N N . VAL B 1 123 ? 12.523 4.914 3.252 1 96.44 123 VAL B N 1
ATOM 2116 C CA . VAL B 1 123 ? 11.984 5.02 1.898 1 96.44 123 VAL B CA 1
ATOM 2117 C C . VAL B 1 123 ? 12.555 3.896 1.031 1 96.44 123 VAL B C 1
ATOM 2119 O O . VAL B 1 123 ? 11.828 3.291 0.238 1 96.44 123 VAL B O 1
ATOM 2122 N N . SER B 1 124 ? 13.844 3.609 1.188 1 96 124 SER B N 1
ATOM 2123 C CA . SER B 1 124 ? 14.461 2.514 0.45 1 96 124 SER B CA 1
ATOM 2124 C C . SER B 1 124 ? 13.805 1.181 0.781 1 96 124 SER B C 1
ATOM 2126 O O . SER B 1 124 ? 13.57 0.358 -0.108 1 96 124 SER B O 1
ATOM 2128 N N . LEU B 1 125 ? 13.5 1.042 1.991 1 95.56 125 LEU B N 1
ATOM 2129 C CA . LEU B 1 125 ? 12.867 -0.199 2.426 1 95.56 125 LEU B CA 1
ATOM 2130 C C . LEU B 1 125 ? 11.43 -0.28 1.928 1 95.56 125 LEU B C 1
ATOM 2132 O O . LEU B 1 125 ? 10.906 -1.374 1.707 1 95.56 125 LEU B O 1
ATOM 2136 N N . CYS B 1 126 ? 10.781 0.851 1.718 1 95.06 126 CYS B N 1
ATOM 2137 C CA . CYS B 1 126 ? 9.406 0.876 1.221 1 95.06 126 CYS B CA 1
ATOM 2138 C C . CYS B 1 126 ? 9.344 0.405 -0.227 1 95.06 126 CYS B C 1
ATOM 2140 O O . CYS B 1 126 ? 8.305 -0.073 -0.684 1 95.06 126 CYS B O 1
ATOM 2142 N N . LEU B 1 127 ? 10.43 0.507 -0.936 1 90.56 127 LEU B N 1
ATOM 2143 C CA . LEU B 1 127 ? 10.453 0.111 -2.34 1 90.56 127 LEU B CA 1
ATOM 2144 C C . LEU B 1 127 ? 10.125 -1.37 -2.492 1 90.56 127 LEU B C 1
ATOM 2146 O O . LEU B 1 127 ? 9.383 -1.755 -3.396 1 90.56 127 LEU B O 1
ATOM 2150 N N . LEU B 1 128 ? 10.57 -2.227 -1.574 1 80.38 128 LEU B N 1
ATOM 2151 C CA . LEU B 1 128 ? 10.344 -3.656 -1.75 1 80.38 128 LEU B CA 1
ATOM 2152 C C . LEU B 1 128 ? 9.508 -4.215 -0.604 1 80.38 128 LEU B C 1
ATOM 2154 O O . LEU B 1 128 ? 8.688 -5.113 -0.81 1 80.38 128 LEU B O 1
ATOM 2158 N N . PHE B 1 129 ? 9.812 -3.75 0.525 1 92.56 129 PHE B N 1
ATOM 2159 C CA . PHE B 1 129 ? 9.203 -4.238 1.757 1 92.56 129 PHE B CA 1
ATOM 2160 C C . PHE B 1 129 ? 8.57 -3.098 2.539 1 92.56 129 PHE B C 1
ATOM 2162 O O . PHE B 1 129 ? 8.961 -2.822 3.674 1 92.56 129 PHE B O 1
ATOM 2169 N N . CYS B 1 130 ? 7.531 -2.652 1.975 1 96.06 130 CYS B N 1
ATOM 2170 C CA . CYS B 1 130 ? 6.984 -1.377 2.426 1 96.06 130 CYS B CA 1
ATOM 2171 C C . CYS B 1 130 ? 6.539 -1.459 3.879 1 96.06 130 CYS B C 1
ATOM 2173 O O . CYS B 1 130 ? 6.777 -0.537 4.66 1 96.06 130 CYS B O 1
ATOM 2175 N N . PRO B 1 131 ? 5.93 -2.492 4.301 1 97.44 131 PRO B N 1
ATOM 2176 C CA . PRO B 1 131 ? 5.582 -2.557 5.723 1 97.44 131 PRO B CA 1
ATOM 2177 C C . PRO B 1 131 ? 6.805 -2.467 6.629 1 97.44 131 PRO B C 1
ATOM 2179 O O . PRO B 1 131 ? 6.738 -1.854 7.699 1 97.44 131 PRO B O 1
ATOM 2182 N N . VAL B 1 132 ? 7.859 -3.061 6.215 1 96 132 VAL B N 1
ATOM 2183 C CA . VAL B 1 132 ? 9.102 -2.98 6.98 1 96 132 VAL B CA 1
ATOM 2184 C C . VAL B 1 132 ? 9.641 -1.554 6.941 1 96 132 VAL B C 1
ATOM 2186 O O . VAL B 1 132 ? 10.227 -1.077 7.914 1 96 132 VAL B O 1
ATOM 2189 N N . GLY B 1 133 ? 9.5 -0.908 5.824 1 97.31 133 GLY B N 1
ATOM 2190 C CA . GLY B 1 133 ? 9.883 0.492 5.73 1 97.31 133 GLY B CA 1
ATOM 2191 C C . GLY B 1 133 ? 9.109 1.388 6.676 1 97.31 133 GLY B C 1
ATOM 2192 O O . GLY B 1 133 ? 9.68 2.27 7.32 1 97.31 133 GLY B O 1
ATOM 2193 N N . ILE B 1 134 ? 7.852 1.143 6.727 1 96.69 134 ILE B N 1
ATOM 2194 C CA . ILE B 1 134 ? 7 1.904 7.633 1 96.69 134 ILE B CA 1
ATOM 2195 C C . ILE B 1 134 ? 7.418 1.641 9.078 1 96.69 134 ILE B C 1
ATOM 2197 O O . ILE B 1 134 ? 7.527 2.572 9.883 1 96.69 134 ILE B O 1
ATOM 2201 N N . LEU B 1 135 ? 7.66 0.394 9.328 1 95.5 135 LEU B N 1
ATOM 2202 C CA . LEU B 1 135 ? 8.117 0.02 10.664 1 95.5 135 LEU B CA 1
ATOM 2203 C C . LEU B 1 135 ? 9.43 0.721 11.008 1 95.5 135 LEU B C 1
ATOM 2205 O O . LEU B 1 135 ? 9.586 1.253 12.109 1 95.5 135 LEU B O 1
ATOM 2209 N N . ALA B 1 136 ? 10.344 0.691 10.148 1 95.31 136 ALA B N 1
ATOM 2210 C CA . ALA B 1 136 ? 11.625 1.354 10.344 1 95.31 136 ALA B CA 1
ATOM 2211 C C . ALA B 1 136 ? 11.445 2.844 10.609 1 95.31 136 ALA B C 1
ATOM 2213 O O . ALA B 1 136 ? 12.133 3.418 11.461 1 95.31 136 ALA B O 1
ATOM 2214 N N . HIS B 1 137 ? 10.555 3.438 9.914 1 95.69 137 HIS B N 1
ATOM 2215 C CA . HIS B 1 137 ? 10.289 4.859 10.102 1 95.69 137 HIS B CA 1
ATOM 2216 C C . HIS B 1 137 ? 9.734 5.137 11.492 1 95.69 137 HIS B C 1
ATOM 2218 O O . HIS B 1 137 ? 10.148 6.094 12.148 1 95.69 137 HIS B O 1
ATOM 2224 N N . VAL B 1 138 ? 8.836 4.297 11.945 1 93.19 138 VAL B N 1
ATOM 2225 C CA . VAL B 1 138 ? 8.25 4.453 13.273 1 93.19 138 VAL B CA 1
ATOM 2226 C C . VAL B 1 138 ? 9.336 4.336 14.336 1 93.19 138 VAL B C 1
ATOM 2228 O O . VAL B 1 138 ? 9.398 5.148 15.266 1 93.19 138 VAL B O 1
ATOM 2231 N N . VAL B 1 139 ? 10.148 3.375 14.172 1 93.19 139 VAL B N 1
ATOM 2232 C CA . VAL B 1 139 ? 11.234 3.154 15.117 1 93.19 139 VAL B CA 1
ATOM 2233 C C . VAL B 1 139 ? 12.18 4.355 15.117 1 93.19 139 VAL B C 1
ATOM 2235 O O . VAL B 1 139 ? 12.578 4.844 16.172 1 93.19 139 VAL B O 1
ATOM 2238 N N . THR B 1 140 ? 12.523 4.82 13.961 1 93.56 140 THR B N 1
ATOM 2239 C CA . THR B 1 140 ? 13.406 5.977 13.844 1 93.56 140 THR B CA 1
ATOM 2240 C C . THR B 1 140 ? 12.789 7.199 14.508 1 93.56 140 THR B C 1
ATOM 2242 O O . THR B 1 140 ? 13.484 7.969 15.18 1 93.56 140 THR B O 1
ATOM 2245 N N . LYS B 1 141 ? 11.523 7.355 14.305 1 92.75 141 LYS B N 1
ATOM 2246 C CA . LYS B 1 141 ? 10.812 8.492 14.898 1 92.75 141 LYS B CA 1
ATOM 2247 C C . LYS B 1 141 ? 10.812 8.414 16.422 1 92.75 141 LYS B C 1
ATOM 2249 O O . LYS B 1 141 ? 11.039 9.414 17.094 1 92.75 141 LYS B O 1
ATOM 2254 N N . VAL B 1 142 ? 10.57 7.246 16.953 1 89.88 142 VAL B N 1
ATOM 2255 C CA . VAL B 1 142 ? 10.547 7.043 18.406 1 89.88 142 VAL B CA 1
ATOM 2256 C C . VAL B 1 142 ? 11.93 7.293 18.984 1 89.88 142 VAL B C 1
ATOM 2258 O O . VAL B 1 142 ? 12.07 7.961 20.016 1 89.88 142 VAL B O 1
ATOM 2261 N N . LEU B 1 143 ? 12.93 6.832 18.312 1 90.5 143 LEU B N 1
ATOM 2262 C CA . LEU B 1 143 ? 14.297 6.992 18.797 1 90.5 143 LEU B CA 1
ATOM 2263 C C . LEU B 1 143 ? 14.727 8.453 18.703 1 90.5 143 LEU B C 1
ATOM 2265 O O . LEU B 1 143 ? 15.438 8.945 19.594 1 90.5 143 LEU B O 1
ATOM 2269 N N . ALA B 1 144 ? 14.383 9.125 17.719 1 87.56 144 ALA B N 1
ATOM 2270 C CA . ALA B 1 144 ? 14.711 10.531 17.547 1 87.56 144 ALA B CA 1
ATOM 2271 C C . ALA B 1 144 ? 13.992 11.391 18.594 1 87.56 144 ALA B C 1
ATOM 2273 O O . ALA B 1 144 ? 14.547 12.383 19.078 1 87.56 144 ALA B O 1
ATOM 2274 N N . GLY B 1 145 ? 12.75 11.062 18.812 1 83.75 145 GLY B N 1
ATOM 2275 C CA . GLY B 1 145 ? 12.039 11.781 19.859 1 83.75 145 GLY B CA 1
ATOM 2276 C C . GLY B 1 145 ? 12.602 11.531 21.25 1 83.75 145 GLY B C 1
ATOM 227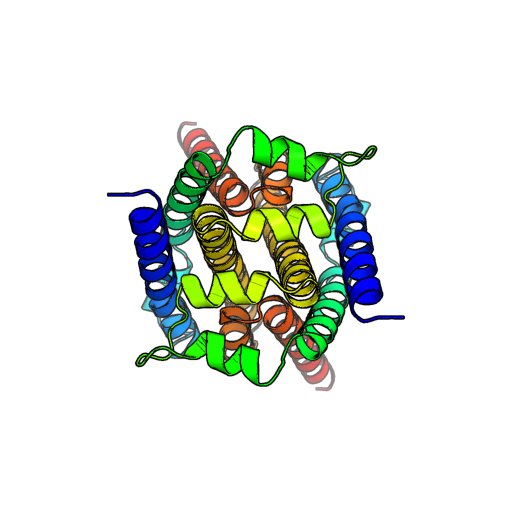7 O O . GLY B 1 145 ? 12.609 12.43 22.094 1 83.75 145 GLY B O 1
ATOM 2278 N N . ALA B 1 146 ? 13.008 10.398 21.5 1 76.88 146 ALA B N 1
ATOM 2279 C CA . ALA B 1 146 ? 13.625 10.062 22.781 1 76.88 146 ALA B CA 1
ATOM 2280 C C . ALA B 1 146 ? 14.961 10.789 22.953 1 76.88 146 ALA B C 1
ATOM 2282 O O . ALA B 1 146 ? 15.289 11.242 24.047 1 76.88 146 ALA B O 1
ATOM 2283 N N . ALA B 1 147 ? 15.594 10.805 21.984 1 72.75 147 ALA B N 1
ATOM 2284 C CA . ALA B 1 147 ? 16.891 11.461 22.031 1 72.75 147 ALA B CA 1
ATOM 2285 C C . ALA B 1 147 ? 16.734 12.969 22.234 1 72.75 147 ALA B C 1
ATOM 2287 O O . ALA B 1 147 ? 17.578 13.602 22.875 1 72.75 147 ALA B O 1
ATOM 2288 N N . GLY B 1 148 ? 15.758 13.391 21.625 1 63.28 148 GLY B N 1
ATOM 2289 C CA . GLY B 1 148 ? 15.508 14.812 21.828 1 63.28 148 GLY B CA 1
ATOM 2290 C C . GLY B 1 148 ? 15.008 15.125 23.234 1 63.28 148 GLY B C 1
ATOM 2291 O O . GLY B 1 148 ? 15.195 16.25 23.719 1 63.28 148 GLY B O 1
ATOM 2292 N N . ARG B 1 149 ? 14.297 14.203 23.922 1 62.62 149 ARG B N 1
ATOM 2293 C CA . ARG B 1 149 ? 13.844 14.422 25.297 1 62.62 149 ARG B CA 1
ATOM 2294 C C . ARG B 1 149 ? 15.008 14.312 26.266 1 62.62 149 ARG B C 1
ATOM 2296 O O . ARG B 1 149 ? 14.914 14.758 27.406 1 62.62 149 ARG B O 1
ATOM 2303 N N . SER B 1 150 ? 15.984 13.531 25.953 1 52.69 150 SER B N 1
ATOM 2304 C CA . SER B 1 150 ? 17.109 13.391 26.891 1 52.69 150 SER B CA 1
ATOM 2305 C C . SER B 1 150 ? 17.922 14.672 26.969 1 52.69 150 SER B C 1
ATOM 2307 O O . SER B 1 150 ? 18.766 14.82 27.859 1 52.69 150 SER B O 1
ATOM 2309 N N . HIS B 1 151 ? 17.844 15.555 26.047 1 40.69 151 HIS B N 1
ATOM 2310 C CA . HIS B 1 151 ? 18.578 16.797 26.312 1 40.69 151 HIS B CA 1
ATOM 2311 C C . HIS B 1 151 ? 17.688 17.844 26.938 1 40.69 151 HIS B C 1
ATOM 2313 O O . HIS B 1 151 ? 16.516 17.984 26.562 1 40.69 151 HIS B O 1
#

InterPro domains:
  IPR025461 ABA DEFICIENT 4-like [PF14108] (10-137)